Protein AF-A0A7R9N8I0-F1 (afdb_monomer)

pLDDT: mean 84.17, std 15.85, range [22.8, 95.88]

Sequence (275 aa):
MGEVISQREQCVACGRPGARVDGERVLCKECLQHEELGKALAKAEYLVRSKKPVRHLLGVKILHAYYYLCSEGELGTAALEDASLLRLNRPDNRLYTKYPDLSHGFCFLAKTVPLIAGDVLSFSELAQLSRGAHRLGVLKMDVDNLGAVFSGKLQNESLSKYHTLSRMLETFFTGYLNELCEEFYVYPGEGLCRECIDNAKERRIETRVESEEGDLVREYFRLTRDEVCENCAPNRLTLPYVVYAGGDDTLIAAPLGCSGQACPSHTGRLQKVLP

Mean predicted aligned error: 8.5 Å

Radius of gyration: 22.15 Å; Cα contacts (8 Å, |Δi|>4): 443; chains: 1; bounding box: 51×56×57 Å

Secondary structure (DSSP, 8-state):
------GGGB-TTTSSB-EEETTTEEE-HHHHHHHHHHHHHHH-SEEEEESS--TT--EEEETTEEEEEE-HHHHTT---SSEEEEEES----TTTTTSTTSEEEEE-------EETTEEPPHHHHHHTSSSS--EEEEEE--TTHHHIIIIISSS--HHHHHHHHHHHHHIIIIIHHHHHTTSEEEEGGGS-HHHHHTTGGGEEEEEE--TTS-EEEEEE---GGGS-TTTTT--EE--EEEEEETTEEEEEEETT-SSTT----TTTGGGS--

Structure (mmCIF, N/CA/C/O backbone):
data_AF-A0A7R9N8I0-F1
#
_entry.id   AF-A0A7R9N8I0-F1
#
loop_
_atom_site.group_PDB
_atom_site.id
_atom_site.type_symbol
_atom_site.label_atom_id
_atom_site.label_alt_id
_atom_site.label_comp_id
_atom_site.label_asym_id
_atom_site.label_entity_id
_atom_site.label_seq_id
_atom_site.pdbx_PDB_ins_code
_atom_site.Cartn_x
_atom_site.Cartn_y
_atom_site.Cartn_z
_atom_site.occupancy
_atom_site.B_iso_or_equiv
_atom_site.auth_seq_id
_atom_site.auth_comp_id
_atom_site.auth_asym_id
_atom_site.auth_atom_id
_atom_site.pdbx_PDB_model_num
ATOM 1 N N . MET A 1 1 ? -21.117 -27.881 -27.653 1.00 37.16 1 MET A N 1
ATOM 2 C CA . MET A 1 1 ? -21.920 -27.954 -26.415 1.00 37.16 1 MET A CA 1
ATOM 3 C C . MET A 1 1 ? -21.247 -27.045 -25.407 1.00 37.16 1 MET A C 1
ATOM 5 O O . MET A 1 1 ? -20.093 -27.297 -25.101 1.00 37.16 1 MET A O 1
ATOM 9 N N . GLY A 1 2 ? -21.886 -25.941 -25.015 1.00 46.66 2 GLY A N 1
ATOM 10 C CA . GLY A 1 2 ? -21.351 -25.079 -23.959 1.00 46.66 2 GLY A CA 1
ATOM 11 C C . GLY A 1 2 ? -21.604 -25.736 -22.608 1.00 46.66 2 GLY A C 1
ATOM 12 O O . GLY A 1 2 ? -22.742 -26.113 -22.335 1.00 46.66 2 GLY A O 1
ATOM 13 N N . GLU A 1 3 ? -20.558 -25.923 -21.806 1.00 58.19 3 GLU A N 1
ATOM 14 C CA . GLU A 1 3 ? -20.705 -26.356 -20.418 1.00 58.19 3 GLU A CA 1
ATOM 15 C C . GLU A 1 3 ? -21.521 -25.310 -19.656 1.00 58.19 3 GLU A C 1
ATOM 17 O O . GLU A 1 3 ? -21.170 -24.130 -19.607 1.00 58.19 3 GLU A O 1
ATOM 22 N N . VAL A 1 4 ? -22.645 -25.742 -19.086 1.00 59.78 4 VAL A N 1
ATOM 23 C CA . VAL A 1 4 ? -23.444 -24.922 -18.177 1.00 59.78 4 VAL A CA 1
ATOM 24 C C . VAL A 1 4 ? -22.725 -24.930 -16.832 1.00 59.78 4 VAL A C 1
ATOM 26 O O . VAL A 1 4 ? -22.940 -25.814 -16.009 1.00 59.78 4 VAL A O 1
ATOM 29 N N . ILE A 1 5 ? -21.826 -23.969 -16.635 1.00 58.22 5 ILE A N 1
ATOM 30 C CA . ILE A 1 5 ? -21.122 -23.780 -15.364 1.00 58.22 5 ILE A CA 1
ATOM 31 C C . ILE A 1 5 ? -22.119 -23.186 -14.367 1.00 58.22 5 ILE A C 1
ATOM 33 O O . ILE A 1 5 ? -22.693 -22.122 -14.616 1.00 58.22 5 ILE A O 1
ATOM 37 N N . SER A 1 6 ? -22.356 -23.868 -13.245 1.00 61.41 6 SER A N 1
ATOM 38 C CA . SER A 1 6 ? -23.240 -23.335 -12.205 1.00 61.41 6 SER A CA 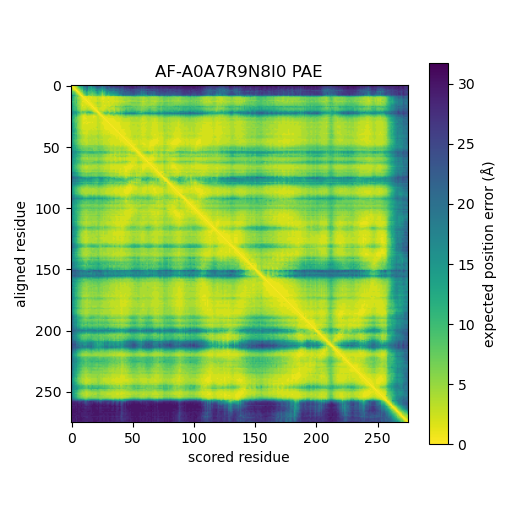1
ATOM 39 C C . SER A 1 6 ? -22.592 -22.108 -11.548 1.00 61.41 6 SER A C 1
ATOM 41 O O . SER A 1 6 ? -21.377 -22.074 -11.353 1.00 61.41 6 SER A O 1
ATOM 43 N N . GLN A 1 7 ? -23.383 -21.107 -11.139 1.00 59.66 7 GLN A N 1
ATOM 44 C CA . GLN A 1 7 ? -22.866 -19.921 -10.426 1.00 59.66 7 GLN A CA 1
ATOM 45 C C . GLN A 1 7 ? -22.031 -20.268 -9.175 1.00 59.66 7 GLN A C 1
ATOM 47 O O . GLN A 1 7 ? -21.237 -19.449 -8.726 1.00 59.66 7 GLN A O 1
ATOM 52 N N . ARG A 1 8 ? -22.170 -21.483 -8.622 1.00 62.00 8 ARG A N 1
ATOM 53 C CA . ARG A 1 8 ? -21.424 -21.957 -7.444 1.00 62.00 8 ARG A CA 1
ATOM 54 C C . ARG A 1 8 ? -19.971 -22.355 -7.733 1.00 62.00 8 ARG A C 1
ATOM 56 O O . ARG A 1 8 ? -19.253 -22.673 -6.793 1.00 62.00 8 ARG A O 1
ATOM 63 N N . GLU A 1 9 ? -19.545 -22.343 -8.994 1.00 75.81 9 GLU A N 1
ATOM 64 C CA . GLU A 1 9 ? -18.183 -22.707 -9.426 1.00 75.81 9 GLU A CA 1
ATOM 65 C C . GLU A 1 9 ? -17.437 -21.527 -10.073 1.00 75.81 9 GLU A C 1
ATOM 67 O O . GLU A 1 9 ? -16.348 -21.682 -10.630 1.00 75.81 9 GLU A O 1
ATOM 72 N N . GLN A 1 10 ? -18.015 -20.326 -9.998 1.00 89.94 10 GLN A N 1
ATOM 73 C CA . GLN A 1 10 ? -17.423 -19.111 -10.545 1.00 89.94 10 GLN A CA 1
ATOM 74 C C . GLN A 1 10 ? -16.648 -18.347 -9.473 1.00 89.94 10 GLN A C 1
ATOM 76 O O . GLN A 1 10 ? -17.102 -18.164 -8.347 1.00 89.94 10 GLN A O 1
ATOM 81 N N . CYS A 1 11 ? -15.468 -17.870 -9.856 1.00 91.75 11 CYS A N 1
ATOM 82 C CA . CYS A 1 11 ? -14.645 -16.966 -9.077 1.00 91.75 11 CYS A CA 1
ATOM 83 C C . CYS A 1 11 ? -15.430 -15.690 -8.768 1.00 91.75 11 CYS A C 1
ATOM 85 O O . CYS A 1 11 ? -15.804 -14.961 -9.689 1.00 91.75 11 CYS A O 1
ATOM 87 N N . VAL A 1 12 ? -15.607 -15.378 -7.485 1.00 91.31 12 VAL A N 1
ATOM 88 C CA . VAL A 1 12 ? -16.375 -14.203 -7.040 1.00 91.31 12 VAL A CA 1
ATOM 89 C C . VAL A 1 12 ? -15.731 -12.875 -7.454 1.00 91.31 12 VAL A C 1
ATOM 91 O O . VAL A 1 12 ? -16.415 -11.862 -7.532 1.00 91.31 12 VAL A O 1
ATOM 94 N N . ALA A 1 13 ? -14.426 -12.875 -7.750 1.00 92.00 13 ALA A N 1
ATOM 95 C CA . ALA A 1 13 ? -13.679 -11.673 -8.115 1.00 92.00 13 ALA A CA 1
ATOM 96 C C . ALA A 1 13 ? -13.685 -11.372 -9.626 1.00 92.00 13 ALA A C 1
ATOM 98 O O . ALA A 1 13 ? -13.756 -10.210 -10.015 1.00 92.00 13 ALA A O 1
ATOM 99 N N . CYS A 1 14 ? -13.581 -12.390 -10.490 1.00 93.75 14 CYS A N 1
ATOM 100 C CA . CYS A 1 14 ? -13.413 -12.188 -11.940 1.00 93.75 14 CYS A CA 1
ATOM 101 C C . CYS A 1 14 ? -14.398 -12.967 -12.823 1.00 93.75 14 CYS A C 1
ATOM 103 O O . CYS A 1 14 ? -14.326 -12.866 -14.046 1.00 93.75 14 CYS A O 1
ATOM 105 N N . GLY A 1 15 ? -15.275 -13.785 -12.235 1.00 91.06 15 GLY A N 1
ATOM 106 C CA . GLY A 1 15 ? -16.282 -14.578 -12.947 1.00 91.06 15 GLY A CA 1
ATOM 107 C C . GLY A 1 15 ? -15.755 -15.803 -13.707 1.00 91.06 15 GLY A C 1
ATOM 108 O O . GLY A 1 15 ? -16.550 -16.571 -14.244 1.00 91.06 15 GLY A O 1
ATOM 109 N N . ARG A 1 16 ? -14.434 -16.031 -13.760 1.00 91.19 16 ARG A N 1
ATOM 110 C CA . ARG A 1 16 ? -13.844 -17.248 -14.356 1.00 91.19 16 ARG A CA 1
ATOM 111 C C . ARG A 1 16 ? -14.088 -18.478 -13.476 1.00 91.19 16 ARG A C 1
ATOM 113 O O . ARG A 1 16 ? -14.296 -18.305 -12.281 1.00 91.19 16 ARG A O 1
ATOM 120 N N . PRO A 1 17 ? -13.983 -19.709 -14.001 1.00 91.12 17 PRO A N 1
ATOM 121 C CA . PRO A 1 17 ? -14.032 -20.910 -13.169 1.00 91.12 17 PRO A CA 1
ATOM 122 C C . PRO A 1 17 ? -12.999 -20.853 -12.037 1.00 91.12 17 PRO A C 1
ATOM 124 O O . PRO A 1 17 ? -11.853 -20.441 -12.249 1.00 91.12 17 PRO A O 1
ATOM 127 N N . GLY A 1 18 ? -13.413 -21.231 -10.832 1.00 89.88 18 GLY A N 1
ATOM 128 C CA . GLY A 1 18 ? -12.579 -21.192 -9.635 1.00 89.88 18 GLY A CA 1
ATOM 129 C C . GLY A 1 18 ? -12.724 -22.443 -8.779 1.00 89.88 18 GLY A C 1
ATOM 130 O O . GLY A 1 18 ? -13.503 -23.342 -9.083 1.00 89.88 18 GLY A O 1
ATOM 131 N N . ALA A 1 19 ? -11.960 -22.488 -7.694 1.00 88.56 19 ALA A N 1
ATOM 132 C CA . ALA A 1 19 ? -12.066 -23.513 -6.664 1.00 88.56 19 ALA A CA 1
ATOM 133 C C . ALA A 1 19 ? -12.485 -22.866 -5.341 1.00 88.56 19 ALA A C 1
ATOM 135 O O . ALA A 1 19 ? -12.257 -21.672 -5.130 1.00 88.56 19 ALA A O 1
ATOM 136 N N . ARG A 1 20 ? -13.106 -23.648 -4.452 1.00 88.12 20 ARG A N 1
ATOM 137 C CA . ARG A 1 20 ? -13.399 -23.183 -3.094 1.00 88.12 20 ARG A CA 1
ATOM 138 C C . ARG A 1 20 ? -12.103 -22.930 -2.329 1.00 88.12 20 ARG A C 1
ATOM 140 O O . ARG A 1 20 ? -11.200 -23.764 -2.350 1.00 88.12 20 ARG A O 1
ATOM 147 N N . VAL A 1 21 ? -12.062 -21.799 -1.644 1.00 84.50 21 VAL A N 1
ATOM 148 C CA . VAL A 1 21 ? -10.985 -21.325 -0.777 1.00 84.50 21 VAL A CA 1
ATOM 149 C C . VAL A 1 21 ? -11.633 -20.878 0.532 1.00 84.50 21 VAL A C 1
ATOM 151 O O . VAL A 1 21 ? -12.725 -20.310 0.509 1.00 84.50 21 VAL A O 1
ATOM 154 N N . ASP A 1 22 ? -10.996 -21.174 1.663 1.00 76.69 22 ASP A N 1
ATOM 155 C CA . ASP A 1 22 ? -11.464 -20.780 3.003 1.00 76.69 22 ASP A CA 1
ATOM 156 C C . ASP A 1 22 ? -12.916 -21.203 3.314 1.00 76.69 22 ASP A C 1
ATOM 158 O O . ASP A 1 22 ? -13.684 -20.465 3.916 1.00 76.69 22 ASP A O 1
ATOM 162 N N . GLY A 1 23 ? -13.344 -22.376 2.830 1.00 73.75 23 GLY A N 1
ATOM 163 C CA . GLY A 1 23 ? -14.656 -22.969 3.139 1.00 73.75 23 GLY A CA 1
ATOM 164 C C . GLY A 1 23 ? -15.875 -22.332 2.452 1.00 73.75 23 GLY A C 1
ATOM 165 O O . GLY A 1 23 ? -16.817 -23.058 2.127 1.00 73.75 23 GLY A O 1
ATOM 166 N N . GLU A 1 24 ? -15.843 -21.032 2.147 1.00 79.62 24 GLU A N 1
ATOM 167 C CA . GLU A 1 24 ? -16.994 -20.278 1.619 1.00 79.62 24 GLU A CA 1
ATOM 168 C C . GLU A 1 24 ? -16.767 -19.639 0.243 1.00 79.62 24 GLU A C 1
ATOM 170 O O . GLU A 1 24 ? -17.648 -19.693 -0.621 1.00 79.62 24 GLU A O 1
ATOM 175 N N . ARG A 1 25 ? -15.600 -19.026 0.009 1.00 87.31 25 ARG A N 1
ATOM 176 C CA . ARG A 1 25 ? -15.345 -18.217 -1.195 1.00 87.31 25 ARG A CA 1
ATOM 177 C C . ARG A 1 25 ? -14.880 -19.099 -2.349 1.00 87.31 25 ARG A C 1
ATOM 179 O O . ARG A 1 25 ? -14.155 -20.066 -2.156 1.00 87.31 25 ARG A O 1
ATOM 186 N N . VAL 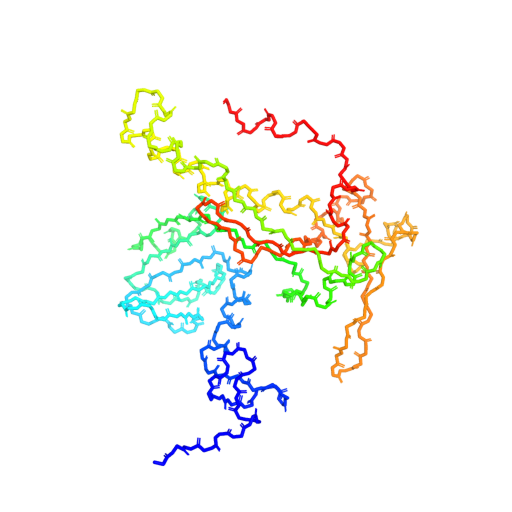A 1 26 ? -15.247 -18.756 -3.581 1.00 90.75 26 VAL A N 1
ATOM 187 C CA . VAL A 1 26 ? -14.702 -19.406 -4.785 1.00 90.75 26 VAL A CA 1
ATOM 188 C C . VAL A 1 26 ? -13.774 -18.421 -5.479 1.00 90.75 26 VAL A C 1
ATOM 190 O O . VAL A 1 26 ? -14.213 -17.337 -5.861 1.00 90.75 26 VAL A O 1
ATOM 193 N N . LEU A 1 27 ? -12.502 -18.781 -5.658 1.00 93.00 27 LEU A N 1
ATOM 194 C CA . LEU A 1 27 ? -11.514 -17.964 -6.369 1.00 93.00 27 LEU A CA 1
ATOM 195 C C . LEU A 1 27 ? -10.779 -18.795 -7.420 1.00 93.00 27 LEU A C 1
ATOM 197 O O . LEU A 1 27 ? -10.515 -19.985 -7.246 1.00 93.00 27 LEU A O 1
ATOM 201 N N . CYS A 1 28 ? -10.434 -18.163 -8.541 1.00 93.12 28 CYS A N 1
ATOM 202 C CA . CYS A 1 28 ? -9.509 -18.755 -9.501 1.00 93.12 28 CYS A CA 1
ATOM 203 C C . CYS A 1 28 ? -8.058 -18.552 -9.036 1.00 93.12 28 CYS A C 1
ATOM 205 O O . CYS A 1 28 ? -7.763 -17.659 -8.240 1.00 93.12 28 CYS A O 1
ATOM 207 N N . LYS A 1 29 ? -7.138 -19.354 -9.581 1.00 91.62 29 LYS A N 1
ATOM 208 C CA . LYS A 1 29 ? -5.712 -19.324 -9.219 1.00 91.62 29 LYS A CA 1
ATOM 209 C C . LYS A 1 29 ? -5.078 -17.932 -9.352 1.00 91.62 29 LYS A C 1
ATOM 211 O O . LYS A 1 29 ? -4.276 -17.553 -8.509 1.00 91.62 29 LYS A O 1
ATOM 216 N N . GLU A 1 30 ? -5.438 -17.179 -10.390 1.00 91.88 30 GLU A N 1
ATOM 217 C CA . GLU A 1 30 ? -4.910 -15.826 -10.623 1.00 91.88 30 GLU A CA 1
ATOM 218 C C . GLU A 1 30 ? -5.414 -14.826 -9.576 1.00 91.88 30 GLU A C 1
ATOM 220 O O . GLU A 1 30 ? -4.623 -14.071 -9.024 1.00 91.88 30 GLU A O 1
ATOM 225 N N . CYS A 1 31 ? -6.713 -14.838 -9.253 1.00 93.69 31 CYS A N 1
ATOM 226 C CA . CYS A 1 31 ? -7.270 -13.951 -8.229 1.00 93.69 31 CYS A CA 1
ATOM 227 C C . CYS A 1 31 ? -6.716 -14.266 -6.838 1.00 93.69 31 CYS A C 1
ATOM 229 O O . CYS A 1 31 ? -6.413 -13.337 -6.097 1.00 93.69 31 CYS A O 1
ATOM 231 N N . LEU A 1 32 ? -6.535 -15.551 -6.514 1.00 92.44 32 LEU A N 1
ATOM 232 C CA . LEU A 1 32 ? -5.890 -15.958 -5.267 1.00 92.44 32 LEU A CA 1
ATOM 233 C C . LEU A 1 32 ? -4.438 -15.459 -5.211 1.00 92.44 32 LEU A C 1
ATOM 235 O O . LEU A 1 32 ? -4.046 -14.827 -4.236 1.00 92.44 32 LEU A O 1
ATOM 239 N N . GLN A 1 33 ? -3.672 -15.639 -6.293 1.00 91.56 33 GLN A N 1
ATOM 240 C CA . GLN A 1 33 ? -2.308 -15.113 -6.387 1.00 91.56 33 GLN A CA 1
ATOM 241 C C . GLN A 1 33 ? -2.270 -13.582 -6.247 1.00 91.56 33 GLN A C 1
ATOM 243 O O . GLN A 1 33 ? -1.373 -13.046 -5.604 1.00 91.56 33 GLN A O 1
ATOM 248 N N . HIS A 1 34 ? -3.228 -12.855 -6.830 1.00 92.25 34 HIS A N 1
ATOM 249 C CA . HIS A 1 34 ? -3.311 -11.398 -6.690 1.00 92.25 34 HIS A CA 1
ATOM 250 C C . HIS A 1 34 ? -3.659 -10.962 -5.259 1.00 92.25 34 HIS A C 1
ATOM 252 O O . HIS A 1 34 ? -3.119 -9.958 -4.797 1.00 92.25 34 HIS A O 1
ATOM 258 N N . GLU A 1 35 ? -4.510 -11.708 -4.547 1.00 91.88 35 GLU A N 1
ATOM 259 C CA . GLU A 1 35 ? -4.796 -11.459 -3.128 1.00 91.88 35 GLU A CA 1
ATOM 260 C C . GLU A 1 35 ? -3.522 -11.615 -2.280 1.00 91.88 35 GLU A C 1
ATOM 262 O O . GLU A 1 35 ? -3.186 -10.730 -1.490 1.00 91.88 35 GLU A O 1
ATOM 267 N N . GLU A 1 36 ? -2.763 -12.695 -2.491 1.00 91.44 36 GLU A N 1
ATOM 268 C CA . GLU A 1 36 ? -1.484 -12.932 -1.809 1.00 91.44 36 GLU A CA 1
ATOM 269 C C . GLU A 1 36 ? -0.445 -11.849 -2.139 1.00 91.44 36 GLU A C 1
ATOM 271 O O . GLU A 1 36 ? 0.216 -11.321 -1.241 1.00 91.44 36 GLU A O 1
ATOM 276 N N . LEU A 1 37 ? -0.329 -11.463 -3.415 1.00 92.56 37 LEU A N 1
ATOM 277 C CA . LEU A 1 37 ? 0.566 -10.388 -3.850 1.00 92.56 37 LEU A CA 1
ATOM 278 C C . LEU A 1 37 ? 0.190 -9.043 -3.222 1.00 92.56 37 LEU A C 1
ATOM 280 O O . LEU A 1 37 ? 1.086 -8.300 -2.828 1.00 92.56 37 LEU A O 1
ATOM 284 N N . GLY A 1 38 ? -1.102 -8.734 -3.090 1.00 92.06 38 GLY A N 1
ATOM 285 C CA . GLY A 1 38 ? -1.574 -7.520 -2.420 1.00 92.06 38 GLY A CA 1
ATOM 286 C C . GLY A 1 38 ? -1.164 -7.475 -0.946 1.00 92.06 38 GLY A C 1
ATOM 287 O O . GLY A 1 38 ? -0.613 -6.471 -0.488 1.00 92.06 38 GLY A O 1
ATOM 288 N N . LYS A 1 39 ? -1.343 -8.590 -0.221 1.00 91.38 39 LYS A N 1
ATOM 289 C CA . LYS A 1 39 ? -0.905 -8.729 1.181 1.00 91.38 39 LYS A CA 1
ATOM 290 C C . LYS A 1 39 ? 0.615 -8.577 1.318 1.00 91.38 39 LYS A C 1
ATOM 292 O O . LYS A 1 39 ? 1.086 -7.885 2.222 1.00 91.38 39 LYS A O 1
ATOM 297 N N . ALA A 1 40 ? 1.385 -9.179 0.411 1.00 91.88 40 ALA A N 1
ATOM 298 C CA . ALA A 1 40 ? 2.841 -9.052 0.399 1.00 91.88 40 ALA A CA 1
ATOM 299 C C . ALA A 1 40 ? 3.305 -7.629 0.056 1.00 91.88 40 ALA A C 1
ATOM 301 O O . ALA A 1 40 ? 4.221 -7.115 0.696 1.00 91.88 40 ALA A O 1
ATOM 302 N N . LEU A 1 41 ? 2.655 -6.955 -0.899 1.00 93.25 41 LEU A N 1
ATOM 303 C CA . LEU A 1 41 ? 3.014 -5.603 -1.331 1.00 93.25 41 LEU A CA 1
ATOM 304 C C . LEU A 1 41 ? 2.986 -4.603 -0.173 1.00 93.25 41 LEU A C 1
ATOM 306 O O . LEU A 1 41 ? 3.926 -3.817 -0.011 1.00 93.25 41 LEU A O 1
ATOM 310 N N . ALA A 1 42 ? 1.951 -4.678 0.666 1.00 92.31 42 ALA A N 1
ATOM 311 C CA . ALA A 1 42 ? 1.799 -3.817 1.835 1.00 92.31 42 ALA A CA 1
ATOM 312 C C . ALA A 1 42 ? 3.035 -3.865 2.756 1.00 92.31 42 ALA A C 1
ATOM 314 O O . ALA A 1 42 ? 3.508 -2.827 3.223 1.00 92.31 42 ALA A O 1
ATOM 315 N N . LYS A 1 43 ? 3.636 -5.051 2.922 1.00 91.75 43 LYS A N 1
ATOM 316 C CA . LYS A 1 43 ? 4.788 -5.306 3.808 1.00 91.75 43 LYS A CA 1
ATOM 317 C C . LYS A 1 43 ? 6.145 -5.236 3.110 1.00 91.75 43 LYS A C 1
ATOM 319 O O . LYS A 1 43 ? 7.160 -5.091 3.777 1.00 91.75 43 LYS A O 1
ATOM 324 N N . ALA A 1 44 ? 6.175 -5.338 1.783 1.00 93.62 44 ALA A N 1
ATOM 325 C CA . ALA A 1 44 ? 7.413 -5.467 1.025 1.00 93.62 44 ALA A CA 1
ATOM 326 C C . ALA A 1 44 ? 8.357 -4.270 1.218 1.00 93.62 44 ALA A C 1
ATOM 328 O O . ALA A 1 44 ? 7.939 -3.111 1.164 1.00 93.62 44 ALA A O 1
ATOM 329 N N . GLU A 1 45 ? 9.642 -4.562 1.377 1.00 94.19 45 GLU A N 1
ATOM 330 C CA . GLU A 1 45 ? 10.725 -3.572 1.408 1.00 94.19 45 GLU A CA 1
ATOM 331 C C . GLU A 1 45 ? 11.516 -3.562 0.097 1.00 94.19 45 GLU A C 1
ATOM 333 O O . GLU A 1 45 ? 12.149 -2.563 -0.247 1.00 94.19 45 GLU A O 1
ATOM 338 N N . TYR A 1 46 ? 11.452 -4.664 -0.649 1.00 94.25 46 TYR A N 1
ATOM 339 C CA . TYR A 1 46 ? 12.146 -4.851 -1.908 1.00 94.25 46 TYR A CA 1
ATOM 340 C C . TYR A 1 46 ? 11.236 -5.448 -2.977 1.00 94.25 46 TYR A C 1
ATOM 342 O O . TYR A 1 46 ? 10.414 -6.330 -2.716 1.00 94.25 46 TYR A O 1
ATOM 350 N N . LEU A 1 47 ? 11.471 -5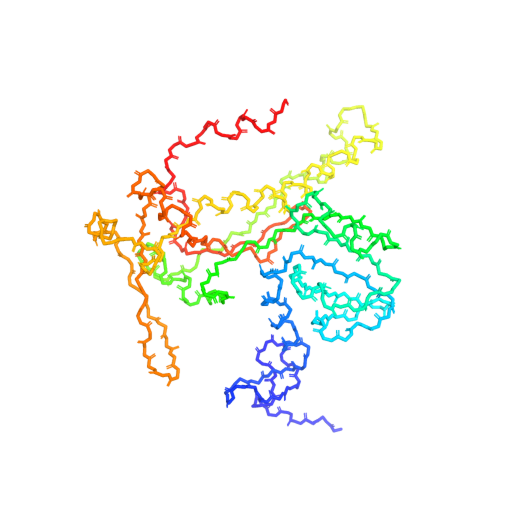.003 -4.209 1.00 94.94 47 LEU A N 1
ATOM 351 C CA . LEU A 1 47 ? 11.049 -5.663 -5.432 1.00 94.94 47 LEU A CA 1
ATOM 352 C C . LEU A 1 47 ? 12.276 -6.319 -6.071 1.00 94.94 47 LEU A C 1
ATOM 354 O O . LEU A 1 47 ? 13.207 -5.641 -6.507 1.00 94.94 47 LEU A O 1
ATOM 358 N N . VAL A 1 48 ? 12.278 -7.647 -6.142 1.00 94.56 48 VAL A N 1
ATOM 359 C CA . VAL A 1 48 ? 13.369 -8.412 -6.753 1.00 94.56 48 VAL A CA 1
ATOM 360 C C . VAL A 1 48 ? 12.939 -8.873 -8.132 1.00 94.56 48 VAL A C 1
ATOM 362 O O . VAL A 1 48 ? 11.942 -9.577 -8.275 1.00 94.56 48 VAL A O 1
ATOM 365 N N . ARG A 1 49 ? 13.715 -8.518 -9.153 1.00 95.00 49 ARG A N 1
ATOM 366 C CA . ARG A 1 49 ? 13.557 -9.035 -10.514 1.00 95.00 49 ARG A CA 1
ATOM 367 C C . ARG A 1 49 ? 14.650 -10.059 -10.783 1.00 95.00 49 ARG A C 1
ATOM 369 O O . ARG A 1 49 ? 15.821 -9.715 -10.713 1.00 95.00 49 ARG A O 1
ATOM 376 N N . SER A 1 50 ? 14.299 -11.282 -11.166 1.00 93.94 50 SER A N 1
ATOM 377 C CA . SER A 1 50 ? 15.274 -12.306 -11.570 1.00 93.94 50 SER A CA 1
ATOM 378 C C . SER A 1 50 ? 14.893 -12.959 -12.896 1.00 93.94 50 SER A C 1
ATOM 380 O O . SER A 1 50 ? 13.717 -13.061 -13.250 1.00 93.94 50 SER A O 1
ATOM 382 N N . LYS A 1 51 ? 15.895 -13.420 -13.650 1.00 91.44 51 LYS A N 1
ATOM 383 C CA . LYS A 1 51 ? 15.684 -14.268 -14.836 1.00 91.44 51 LYS A CA 1
ATOM 384 C C . LYS A 1 51 ? 15.365 -15.717 -14.463 1.00 91.44 51 LYS A C 1
ATOM 386 O O . LYS A 1 51 ? 14.719 -16.420 -15.241 1.00 91.44 51 LYS A O 1
ATOM 391 N N . LYS A 1 52 ? 15.814 -16.168 -13.290 1.00 89.88 52 LYS A N 1
ATOM 392 C CA . LYS A 1 52 ? 15.624 -17.532 -12.789 1.00 89.88 52 LYS A CA 1
ATOM 393 C C . LYS A 1 52 ? 14.558 -17.545 -11.683 1.00 89.88 52 LYS A C 1
ATOM 395 O O . LYS A 1 52 ? 14.364 -16.540 -10.997 1.00 89.88 52 LYS A O 1
ATOM 400 N N . PRO A 1 53 ? 13.832 -18.660 -11.506 1.00 89.62 53 PRO A N 1
ATOM 401 C CA . PRO A 1 53 ? 12.922 -18.795 -10.381 1.00 89.62 53 PRO A CA 1
ATOM 402 C C . PRO A 1 53 ? 13.716 -18.840 -9.067 1.00 89.62 53 PRO A C 1
ATOM 404 O O . PRO A 1 53 ? 14.684 -19.591 -8.953 1.00 89.62 53 PRO A O 1
ATOM 407 N N . VAL A 1 54 ? 13.286 -18.067 -8.074 1.00 87.25 54 VAL A N 1
ATOM 408 C CA . VAL A 1 54 ? 13.857 -18.027 -6.726 1.00 87.25 54 VAL A CA 1
ATOM 409 C C . VAL A 1 54 ? 12.884 -18.760 -5.814 1.00 87.25 54 VAL A C 1
ATOM 411 O O . VAL A 1 54 ? 11.707 -18.413 -5.740 1.00 87.25 54 VAL A O 1
ATOM 414 N N . ARG A 1 55 ? 13.351 -19.829 -5.163 1.00 81.69 55 ARG A N 1
ATOM 415 C CA . ARG A 1 55 ? 12.506 -20.621 -4.258 1.00 81.69 55 ARG A CA 1
ATOM 416 C C . ARG A 1 55 ? 12.172 -19.807 -3.006 1.00 81.69 55 ARG A C 1
ATOM 418 O O . ARG A 1 55 ? 12.971 -18.978 -2.589 1.00 81.69 55 ARG A O 1
ATOM 425 N N . HIS A 1 56 ? 11.024 -20.097 -2.396 1.00 81.06 56 HIS A N 1
ATOM 426 C CA . HIS A 1 56 ? 10.551 -19.510 -1.130 1.00 81.06 56 HIS A CA 1
ATOM 427 C C . HIS A 1 56 ? 10.130 -18.036 -1.168 1.00 81.06 56 HIS A C 1
ATOM 429 O O . HIS A 1 56 ? 9.611 -17.552 -0.170 1.00 81.06 56 HIS A O 1
ATOM 435 N N . LEU A 1 57 ? 10.278 -17.343 -2.299 1.00 84.94 57 LEU A N 1
ATOM 436 C CA . LEU A 1 57 ? 9.746 -15.994 -2.459 1.00 84.94 57 LEU A CA 1
ATOM 437 C C . LEU A 1 57 ? 8.403 -16.027 -3.187 1.00 84.94 57 LEU A C 1
ATOM 439 O O . LEU A 1 57 ? 8.268 -16.650 -4.245 1.00 84.94 57 LEU A O 1
ATOM 443 N N . LEU A 1 58 ? 7.419 -15.318 -2.635 1.00 84.00 58 LEU A N 1
ATOM 444 C CA . LEU A 1 58 ? 6.152 -15.084 -3.311 1.00 84.00 58 LEU A CA 1
ATOM 445 C C . LEU A 1 58 ? 6.372 -14.100 -4.460 1.00 84.00 58 LEU A C 1
ATOM 447 O O . LEU A 1 58 ? 6.953 -13.024 -4.296 1.00 84.00 58 LEU A O 1
ATOM 451 N N . GLY A 1 59 ? 5.905 -14.475 -5.643 1.00 89.75 59 GLY A N 1
ATOM 452 C CA . GLY A 1 59 ? 6.122 -13.672 -6.826 1.00 89.75 59 GLY A CA 1
ATOM 453 C C . GLY A 1 59 ? 5.260 -14.074 -8.002 1.00 89.75 59 GLY A C 1
ATOM 454 O O . GLY A 1 59 ? 4.457 -15.010 -7.955 1.00 89.75 59 GLY A O 1
ATOM 455 N N . VAL A 1 60 ? 5.458 -13.343 -9.087 1.00 92.81 60 VAL A N 1
ATOM 456 C CA . VAL A 1 60 ? 4.769 -13.541 -10.354 1.00 92.81 60 VAL A CA 1
ATOM 457 C C . VAL A 1 60 ? 5.781 -13.571 -11.487 1.00 92.81 60 VAL A C 1
ATOM 459 O O . VAL A 1 60 ? 6.791 -12.865 -11.479 1.00 92.81 60 VAL A O 1
ATOM 462 N N . LYS A 1 61 ? 5.514 -14.411 -12.484 1.00 92.50 61 LYS A N 1
ATOM 463 C CA . LYS A 1 61 ? 6.272 -14.413 -13.729 1.00 92.50 61 LYS A CA 1
ATOM 464 C C . LYS A 1 61 ? 5.566 -13.510 -14.729 1.00 92.50 61 LYS A C 1
ATOM 466 O O . LYS A 1 61 ? 4.431 -13.785 -15.105 1.00 92.50 61 LYS A O 1
ATOM 471 N N . ILE A 1 62 ? 6.260 -12.478 -15.193 1.00 91.81 62 ILE A N 1
ATOM 472 C CA . ILE A 1 62 ? 5.778 -11.589 -16.250 1.00 91.81 62 ILE A CA 1
ATOM 473 C C . ILE A 1 62 ? 6.749 -11.718 -17.421 1.00 91.81 62 ILE A C 1
ATOM 475 O O . ILE A 1 62 ? 7.937 -11.405 -17.306 1.00 91.81 62 ILE A O 1
ATOM 479 N N . LEU A 1 63 ? 6.243 -12.212 -18.555 1.00 91.25 63 LEU A N 1
ATOM 480 C CA . LEU A 1 63 ? 7.031 -12.499 -19.757 1.00 91.25 63 LEU A CA 1
ATOM 481 C C . LEU A 1 63 ? 8.237 -13.417 -19.448 1.00 91.25 63 LEU A C 1
ATOM 483 O O . LEU A 1 63 ? 8.071 -14.590 -19.102 1.00 91.25 63 LEU A O 1
ATOM 487 N N . HIS A 1 64 ? 9.456 -12.887 -19.570 1.00 90.81 64 HIS A N 1
ATOM 488 C CA . HIS A 1 64 ? 10.718 -13.615 -19.422 1.00 90.81 64 HIS A CA 1
ATOM 489 C C . HIS A 1 64 ? 11.412 -13.377 -18.071 1.00 90.81 64 HIS A C 1
ATOM 491 O O . HIS A 1 64 ? 12.573 -13.751 -17.916 1.00 90.81 64 HIS A O 1
ATOM 497 N N . ALA A 1 65 ? 10.737 -12.744 -17.107 1.00 93.56 65 ALA A N 1
ATOM 498 C CA . ALA A 1 65 ? 11.300 -12.446 -15.795 1.00 93.56 65 ALA A CA 1
ATOM 499 C C . ALA A 1 65 ? 10.336 -12.813 -14.661 1.00 93.56 65 ALA A C 1
ATOM 501 O O . ALA A 1 65 ? 9.115 -12.845 -14.830 1.00 93.56 65 ALA A O 1
ATOM 502 N N . TYR A 1 66 ? 10.914 -13.084 -13.499 1.00 94.19 66 TYR A N 1
ATOM 503 C CA . TYR A 1 66 ? 10.212 -13.302 -12.246 1.00 94.19 66 TYR A CA 1
ATOM 504 C C . TYR A 1 66 ? 10.356 -12.069 -11.363 1.00 94.19 66 TYR A C 1
ATOM 506 O O . 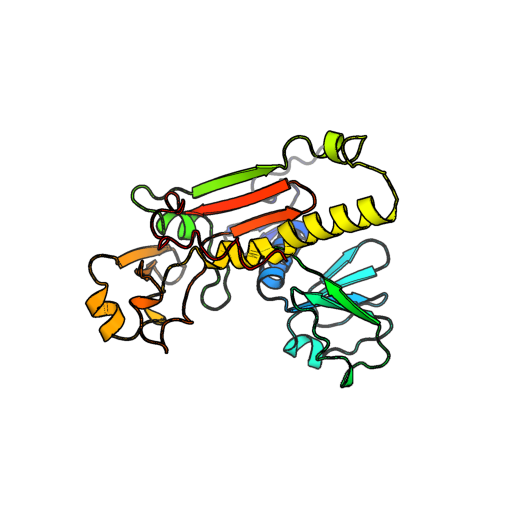TYR A 1 66 ? 11.440 -11.489 -11.283 1.00 94.19 66 TYR A O 1
ATOM 514 N N . TYR A 1 67 ? 9.265 -11.696 -10.708 1.00 95.00 67 TYR A N 1
ATOM 515 C CA . TYR A 1 67 ? 9.162 -10.537 -9.836 1.00 95.00 67 TYR A CA 1
ATOM 516 C C . TYR A 1 67 ? 8.698 -10.996 -8.463 1.00 95.00 67 TYR A C 1
ATOM 518 O O . TYR A 1 67 ? 7.679 -11.678 -8.369 1.00 95.00 67 TYR A O 1
ATOM 526 N N . TYR A 1 68 ? 9.429 -10.618 -7.421 1.00 94.69 68 TYR A N 1
ATOM 527 C CA . TYR A 1 68 ? 9.156 -11.013 -6.043 1.00 94.69 68 TYR A CA 1
ATOM 528 C C . TYR A 1 68 ? 9.026 -9.790 -5.148 1.00 94.69 68 TYR A C 1
ATOM 530 O O . TYR A 1 68 ? 9.799 -8.839 -5.276 1.00 94.69 68 TYR A O 1
ATOM 538 N N . LEU A 1 69 ? 8.069 -9.847 -4.227 1.00 93.75 69 LEU A N 1
ATOM 539 C CA . LEU A 1 69 ? 7.856 -8.855 -3.180 1.00 93.75 69 LEU A CA 1
ATOM 540 C C . LEU A 1 69 ? 8.304 -9.472 -1.862 1.00 93.75 69 LEU A C 1
ATOM 542 O O . LEU A 1 69 ? 7.835 -10.549 -1.507 1.00 93.75 69 LEU A O 1
ATOM 546 N N . CYS A 1 70 ? 9.236 -8.826 -1.168 1.00 91.75 70 CYS A N 1
ATOM 547 C CA . CYS A 1 70 ? 9.815 -9.398 0.046 1.00 91.75 70 CYS A CA 1
ATOM 548 C C . CYS A 1 70 ? 10.334 -8.332 1.012 1.00 91.75 70 CYS A C 1
ATOM 550 O O . CYS A 1 70 ? 10.634 -7.193 0.637 1.00 91.75 70 CYS A O 1
ATOM 552 N N . SER A 1 71 ? 10.412 -8.718 2.278 1.00 91.44 71 SER A N 1
ATOM 553 C CA . SER A 1 71 ? 11.114 -8.003 3.341 1.00 91.44 71 SER A CA 1
ATOM 554 C C . SER A 1 71 ? 12.628 -8.232 3.261 1.00 91.44 71 SER A C 1
ATOM 556 O O . SER A 1 71 ? 13.105 -9.169 2.613 1.00 91.44 71 SER A O 1
ATOM 558 N N . GLU A 1 72 ? 13.407 -7.399 3.956 1.00 88.56 72 GLU A N 1
ATOM 559 C CA . GLU A 1 72 ? 14.868 -7.560 4.036 1.00 88.56 72 GLU A CA 1
ATOM 560 C C . GLU A 1 72 ? 15.267 -8.912 4.669 1.00 88.56 72 GLU A C 1
ATOM 562 O O . GLU A 1 72 ? 16.241 -9.541 4.245 1.00 88.56 72 GLU A O 1
ATOM 567 N N . GLY A 1 73 ? 14.481 -9.395 5.639 1.00 86.00 73 GLY A N 1
ATOM 568 C CA . GLY A 1 73 ? 14.707 -10.673 6.321 1.00 86.00 73 GLY A CA 1
ATOM 569 C C . GLY A 1 73 ? 14.531 -11.892 5.411 1.00 86.00 73 GLY A C 1
ATOM 570 O O . GLY A 1 73 ? 15.379 -12.786 5.410 1.00 86.00 73 GLY A O 1
ATOM 571 N N . GLU A 1 74 ? 13.478 -11.907 4.589 1.00 86.44 74 GLU A N 1
ATOM 572 C CA . GLU A 1 74 ? 13.227 -12.979 3.612 1.00 86.44 74 GLU A CA 1
ATOM 573 C C . GLU A 1 74 ? 14.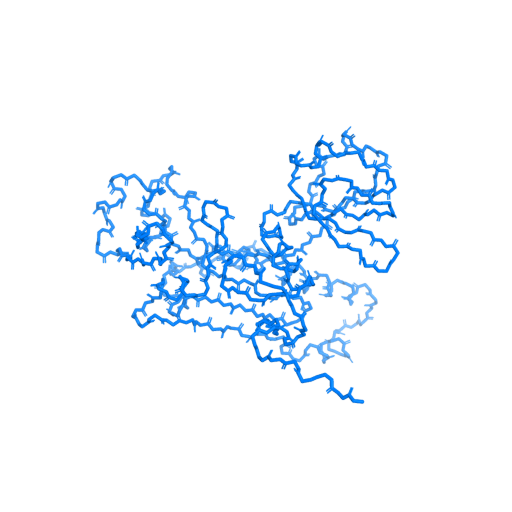320 -13.019 2.544 1.00 86.44 74 GLU A C 1
ATOM 575 O O . GLU A 1 74 ? 14.877 -14.079 2.251 1.00 86.44 74 GLU A O 1
ATOM 580 N N . LEU A 1 75 ? 14.702 -11.846 2.032 1.00 83.00 75 LEU A N 1
ATOM 581 C CA . LEU A 1 75 ? 15.823 -11.690 1.108 1.00 83.00 75 LEU A CA 1
ATOM 582 C C . LEU A 1 75 ? 17.107 -12.266 1.683 1.00 83.00 75 LEU A C 1
ATOM 584 O O . LEU A 1 75 ? 17.836 -12.958 0.983 1.00 83.00 75 LEU A O 1
ATOM 588 N N . GLY A 1 76 ? 17.358 -12.030 2.971 1.00 71.69 76 GLY A N 1
ATOM 589 C CA . GLY A 1 76 ? 18.564 -12.485 3.638 1.00 71.69 76 GLY A CA 1
ATOM 590 C C . GLY A 1 76 ? 18.783 -14.003 3.627 1.00 71.69 76 GLY A C 1
ATOM 591 O O . GLY A 1 76 ? 19.911 -14.441 3.855 1.00 71.69 76 GLY A O 1
ATOM 592 N N . THR A 1 77 ? 17.758 -14.801 3.350 1.00 70.00 77 THR A N 1
ATOM 593 C CA . THR A 1 77 ? 17.868 -16.265 3.255 1.00 70.00 77 THR A CA 1
ATOM 594 C C . THR A 1 77 ? 17.818 -16.778 1.811 1.00 70.00 77 THR A C 1
ATOM 596 O O . THR A 1 77 ? 18.049 -17.962 1.571 1.00 70.00 77 THR A O 1
ATOM 599 N N . ALA A 1 78 ? 17.572 -15.898 0.836 1.00 78.00 78 ALA A N 1
ATOM 600 C CA . ALA A 1 78 ? 17.421 -16.261 -0.565 1.00 78.00 78 ALA A CA 1
ATOM 601 C C . ALA A 1 78 ? 18.773 -16.398 -1.287 1.00 78.00 78 ALA A C 1
ATOM 603 O O . ALA A 1 78 ? 19.658 -15.540 -1.190 1.00 78.00 78 ALA A O 1
ATOM 604 N N . ALA A 1 79 ? 18.894 -17.463 -2.082 1.00 80.31 79 ALA A N 1
ATOM 605 C CA . ALA A 1 79 ? 19.953 -17.614 -3.073 1.00 80.31 79 ALA A CA 1
ATOM 606 C C . ALA A 1 79 ? 19.547 -16.869 -4.352 1.00 80.31 79 ALA A C 1
ATOM 608 O O . ALA A 1 79 ? 18.630 -17.290 -5.063 1.00 80.31 79 ALA A O 1
ATOM 609 N N . LEU A 1 80 ? 20.207 -15.741 -4.618 1.00 84.25 80 LEU A N 1
ATOM 610 C CA . LEU A 1 80 ? 19.929 -14.882 -5.764 1.00 84.25 80 LEU A CA 1
ATOM 611 C C . LEU A 1 80 ? 21.086 -14.922 -6.758 1.00 84.25 80 LEU A C 1
ATOM 613 O O . LEU A 1 80 ? 22.216 -14.584 -6.425 1.00 84.25 80 LEU A O 1
ATOM 617 N N . GLU A 1 81 ? 20.767 -15.276 -7.998 1.00 83.06 81 GLU A N 1
ATOM 618 C CA . GLU A 1 81 ? 21.664 -15.199 -9.149 1.00 83.06 81 GLU A CA 1
ATOM 619 C C . GLU A 1 81 ? 20.972 -14.403 -10.259 1.00 83.06 81 GLU A C 1
ATOM 621 O O . GLU A 1 81 ? 19.755 -14.528 -10.445 1.00 83.06 81 GLU A O 1
ATOM 626 N N . ASP A 1 82 ? 21.739 -13.607 -11.011 1.00 87.75 82 ASP A N 1
ATOM 627 C CA . ASP A 1 82 ? 21.244 -12.817 -12.149 1.00 87.75 82 ASP A CA 1
ATOM 628 C C . ASP A 1 82 ? 19.974 -12.007 -11.819 1.00 87.75 82 ASP A C 1
ATOM 630 O O . ASP A 1 82 ? 18.980 -12.020 -12.561 1.00 87.75 82 ASP A O 1
ATOM 634 N N . ALA A 1 83 ? 19.995 -11.332 -10.668 1.00 92.50 83 ALA A N 1
ATOM 635 C CA . ALA A 1 83 ? 18.870 -10.576 -10.138 1.00 92.50 83 ALA A CA 1
ATOM 636 C C . ALA A 1 83 ? 19.172 -9.074 -9.999 1.00 92.50 83 ALA A C 1
ATOM 638 O O . ALA A 1 83 ? 20.317 -8.647 -9.839 1.00 92.50 83 ALA A O 1
ATOM 639 N N . SER A 1 84 ? 18.106 -8.281 -10.048 1.00 93.62 84 SER A N 1
ATOM 640 C CA . SER A 1 84 ? 18.087 -6.856 -9.731 1.00 93.62 84 SER A CA 1
ATOM 641 C C . SER A 1 84 ? 17.245 -6.635 -8.479 1.00 93.62 84 SER A C 1
ATOM 643 O O . SER A 1 84 ? 16.095 -7.079 -8.423 1.00 93.62 84 SER A O 1
ATOM 645 N N . LEU A 1 85 ? 17.808 -5.942 -7.495 1.00 94.19 85 LEU A N 1
ATOM 646 C CA . LEU A 1 85 ? 17.166 -5.587 -6.238 1.00 94.19 85 LEU A CA 1
ATOM 647 C C . LEU A 1 85 ? 16.749 -4.120 -6.303 1.00 94.19 85 LEU A C 1
ATOM 649 O O . LEU A 1 85 ? 17.595 -3.235 -6.422 1.00 94.19 85 LEU A O 1
ATOM 653 N N . LEU A 1 86 ? 15.448 -3.861 -6.218 1.00 94.69 86 LEU A N 1
ATOM 654 C CA . LEU A 1 86 ? 14.898 -2.514 -6.131 1.00 94.69 86 LEU A CA 1
ATOM 655 C C . LEU A 1 86 ? 14.383 -2.284 -4.713 1.00 94.69 86 LEU A C 1
ATOM 657 O O . LEU A 1 86 ? 13.419 -2.926 -4.296 1.00 94.69 86 LEU A O 1
ATOM 661 N N . ARG A 1 87 ? 15.021 -1.381 -3.967 1.00 95.06 87 ARG A N 1
ATOM 662 C CA . ARG A 1 87 ? 14.524 -0.929 -2.665 1.00 95.06 87 ARG A CA 1
ATOM 663 C C . ARG A 1 87 ? 13.265 -0.088 -2.868 1.00 95.06 87 ARG A C 1
ATOM 665 O O . ARG A 1 87 ? 13.266 0.860 -3.652 1.00 95.06 87 ARG A O 1
ATOM 672 N N . LEU A 1 88 ? 12.193 -0.430 -2.165 1.00 94.75 88 LEU A N 1
ATOM 673 C CA . LEU A 1 88 ? 10.933 0.301 -2.238 1.00 94.75 88 LEU A CA 1
ATOM 674 C C . LEU A 1 88 ? 10.948 1.478 -1.258 1.00 94.75 88 LEU A C 1
ATOM 676 O O . LEU A 1 88 ? 11.250 1.313 -0.076 1.00 94.75 88 LEU A O 1
ATOM 680 N N . ASN A 1 89 ? 10.590 2.664 -1.751 1.00 94.25 89 ASN A N 1
ATOM 681 C CA . ASN A 1 89 ? 10.375 3.895 -0.979 1.00 94.25 89 ASN A CA 1
ATOM 682 C C . ASN A 1 89 ? 11.570 4.411 -0.162 1.00 94.25 89 ASN A C 1
ATOM 684 O O . ASN A 1 89 ? 11.410 5.303 0.672 1.00 94.25 89 ASN A O 1
ATOM 688 N N . ARG A 1 90 ? 12.777 3.889 -0.395 1.00 93.00 90 ARG A N 1
ATOM 689 C CA . ARG A 1 90 ? 14.007 4.346 0.257 1.00 93.00 90 ARG A CA 1
ATOM 690 C C . ARG A 1 90 ? 15.158 4.358 -0.750 1.00 93.00 90 ARG A C 1
ATOM 692 O O . ARG A 1 90 ? 15.318 3.378 -1.471 1.00 93.00 90 ARG A O 1
ATOM 699 N N . PRO A 1 91 ? 15.967 5.430 -0.801 1.00 89.94 91 PRO A N 1
ATOM 700 C CA . PRO A 1 91 ? 17.119 5.515 -1.697 1.00 89.94 91 PRO A CA 1
ATOM 701 C C . PRO A 1 91 ? 18.386 4.866 -1.111 1.00 89.94 91 PRO A C 1
ATOM 703 O O . PRO A 1 91 ? 19.486 5.117 -1.601 1.00 89.94 91 PRO A O 1
ATOM 706 N N . ASP A 1 92 ? 18.267 4.085 -0.035 1.00 89.38 92 ASP A N 1
ATOM 707 C CA . ASP A 1 92 ? 19.395 3.411 0.598 1.00 89.38 92 ASP A CA 1
ATOM 708 C C . ASP A 1 92 ? 19.681 2.047 -0.040 1.00 89.38 92 ASP A C 1
ATOM 710 O O . ASP A 1 92 ? 18.852 1.448 -0.724 1.00 89.38 92 ASP A O 1
ATOM 714 N N . ASN A 1 93 ? 20.897 1.547 0.180 1.00 82.50 93 ASN A N 1
ATOM 715 C CA . ASN A 1 93 ? 21.335 0.271 -0.371 1.00 82.50 93 ASN A CA 1
ATOM 716 C C . ASN A 1 93 ? 21.960 -0.629 0.705 1.00 82.50 93 ASN A C 1
ATOM 718 O O . ASN A 1 93 ? 23.157 -0.916 0.705 1.00 82.50 93 ASN A O 1
ATOM 722 N N . ARG A 1 94 ? 21.123 -1.061 1.653 1.00 84.94 94 ARG A N 1
ATOM 723 C CA . ARG A 1 94 ? 21.529 -1.858 2.827 1.00 84.94 94 ARG A CA 1
ATOM 724 C C . ARG A 1 94 ? 22.079 -3.240 2.478 1.00 84.94 94 ARG A C 1
ATOM 726 O O . ARG A 1 94 ? 22.894 -3.780 3.218 1.00 84.94 94 ARG A O 1
ATOM 733 N N . LEU A 1 95 ? 21.648 -3.805 1.351 1.00 84.75 95 LEU A N 1
ATOM 734 C CA . LEU A 1 95 ? 21.993 -5.165 0.933 1.00 84.75 95 LEU A CA 1
ATOM 735 C C . LEU A 1 95 ? 23.190 -5.235 -0.022 1.00 84.75 95 LEU A C 1
ATOM 737 O O . LEU A 1 95 ? 23.569 -6.334 -0.430 1.00 84.75 95 LEU A O 1
ATOM 741 N N . TYR A 1 96 ? 23.822 -4.100 -0.337 1.00 85.44 96 TYR A N 1
ATOM 742 C CA . TYR A 1 96 ? 24.983 -4.059 -1.226 1.00 85.44 96 TYR A CA 1
ATOM 743 C C . TYR A 1 96 ? 26.124 -4.966 -0.756 1.00 85.44 96 TYR A C 1
ATOM 745 O O . TYR A 1 96 ? 26.669 -5.732 -1.539 1.00 85.44 96 TYR A O 1
ATOM 753 N N . THR A 1 97 ? 26.463 -4.927 0.535 1.00 86.50 97 THR A N 1
ATOM 754 C CA . THR A 1 97 ? 27.564 -5.729 1.098 1.00 86.50 97 THR A CA 1
ATOM 755 C C . THR A 1 97 ? 27.291 -7.228 1.047 1.00 86.50 97 THR A C 1
ATOM 757 O O . THR A 1 97 ? 28.223 -8.019 0.944 1.00 86.50 97 THR A O 1
ATOM 760 N N . LYS A 1 98 ? 26.018 -7.623 1.118 1.00 86.12 98 LYS A N 1
ATOM 761 C CA . LYS A 1 98 ? 25.594 -9.022 1.092 1.00 86.12 98 LYS A CA 1
ATOM 762 C C . LYS A 1 98 ? 25.500 -9.578 -0.327 1.00 86.12 98 LYS A C 1
ATOM 764 O O . LYS A 1 98 ? 25.810 -10.745 -0.540 1.00 86.12 98 LYS A O 1
ATOM 769 N N . TYR A 1 99 ? 25.078 -8.747 -1.275 1.00 87.94 99 TYR A N 1
ATOM 770 C CA . TYR A 1 99 ? 24.903 -9.118 -2.675 1.00 87.94 99 TYR A CA 1
ATOM 771 C C . TYR A 1 99 ? 25.658 -8.154 -3.604 1.00 87.94 99 TYR A C 1
ATOM 773 O O . TYR A 1 99 ? 25.023 -7.474 -4.413 1.00 87.94 99 TYR A O 1
ATOM 781 N N . PRO A 1 100 ? 26.995 -8.055 -3.503 1.00 89.19 100 PRO A N 1
ATOM 782 C CA . PRO A 1 100 ? 27.766 -7.045 -4.234 1.00 89.19 100 PRO A CA 1
ATOM 783 C C . PRO A 1 100 ? 27.714 -7.239 -5.753 1.00 89.19 100 PRO A C 1
ATOM 785 O O . PRO A 1 100 ? 27.764 -6.266 -6.498 1.00 89.19 100 PRO A O 1
ATOM 788 N N . ASP A 1 101 ? 27.554 -8.484 -6.205 1.00 90.88 101 ASP A N 1
ATOM 789 C CA . ASP A 1 101 ? 27.547 -8.846 -7.625 1.00 90.88 101 ASP A CA 1
ATOM 790 C C . ASP A 1 101 ? 26.183 -8.636 -8.305 1.00 90.88 101 ASP A C 1
ATOM 792 O O . ASP A 1 101 ? 26.037 -8.857 -9.508 1.00 90.88 101 ASP A O 1
ATOM 796 N N . LEU A 1 102 ? 25.159 -8.230 -7.546 1.00 91.88 102 LEU A N 1
ATOM 797 C CA . LEU A 1 102 ? 23.813 -8.005 -8.067 1.00 91.88 102 LEU A CA 1
ATOM 798 C C . LEU A 1 102 ? 23.583 -6.533 -8.418 1.00 91.88 102 LEU A C 1
ATOM 800 O O . LEU A 1 102 ? 24.228 -5.624 -7.903 1.00 91.88 102 LEU A O 1
ATOM 804 N N . SER A 1 103 ? 22.628 -6.288 -9.315 1.00 92.62 103 SER A N 1
ATOM 805 C CA . SER A 1 103 ? 22.214 -4.925 -9.650 1.00 92.62 103 SER A CA 1
ATOM 806 C C . SER A 1 103 ? 21.332 -4.373 -8.534 1.00 92.62 103 SER A C 1
ATOM 808 O O . SER A 1 103 ? 20.359 -5.016 -8.147 1.00 92.62 103 SER A O 1
ATOM 810 N N . HIS A 1 104 ? 21.641 -3.170 -8.053 1.00 93.81 104 HIS A N 1
ATOM 811 C CA . HIS A 1 104 ? 20.865 -2.486 -7.019 1.00 93.81 104 HIS A CA 1
ATOM 812 C C . HIS A 1 104 ? 20.274 -1.188 -7.552 1.00 93.81 104 HIS A C 1
ATOM 814 O O . HIS A 1 104 ? 20.910 -0.468 -8.321 1.00 93.81 104 HIS A O 1
ATOM 820 N N . GLY A 1 105 ? 19.070 -0.872 -7.100 1.00 94.44 105 GLY A N 1
ATOM 821 C CA . GLY A 1 105 ? 18.405 0.394 -7.352 1.00 94.44 105 GLY A CA 1
ATOM 822 C C . GLY A 1 105 ? 17.313 0.638 -6.323 1.00 94.44 10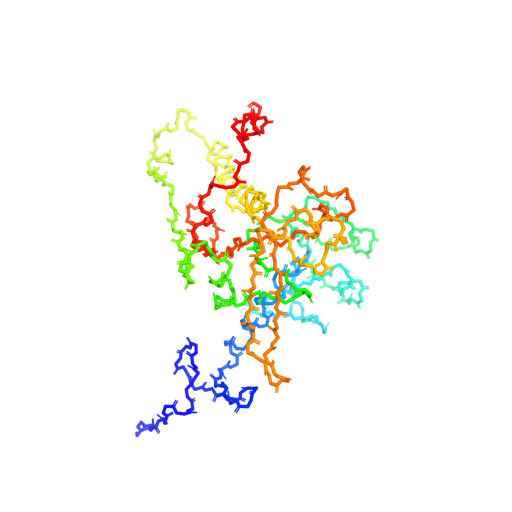5 GLY A C 1
ATOM 823 O O . GLY A 1 105 ? 17.156 -0.118 -5.364 1.00 94.44 105 GLY A O 1
ATOM 824 N N . PHE A 1 106 ? 16.533 1.685 -6.542 1.00 94.56 106 PHE A N 1
ATOM 825 C CA . PHE A 1 106 ? 15.347 1.973 -5.752 1.00 94.56 106 PHE A CA 1
ATOM 826 C C . PHE A 1 106 ? 14.225 2.455 -6.662 1.00 94.56 106 PHE A C 1
ATOM 828 O O . PHE A 1 106 ? 14.474 2.962 -7.757 1.00 94.56 106 PHE A O 1
ATOM 835 N N . CYS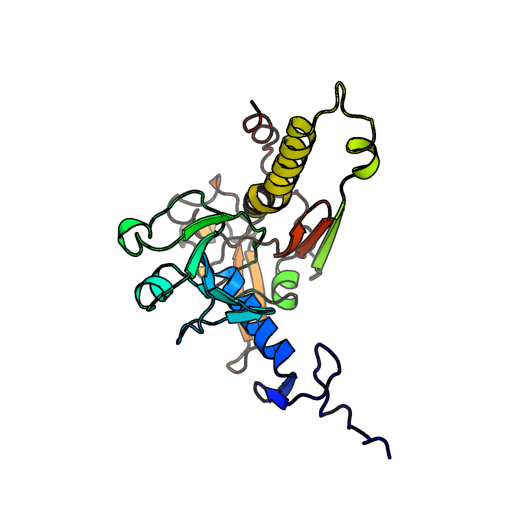 A 1 107 ? 12.993 2.309 -6.200 1.00 93.38 107 CYS A N 1
ATOM 836 C CA . CYS A 1 107 ? 11.847 2.972 -6.799 1.00 93.38 107 CYS A CA 1
ATOM 837 C C . CYS A 1 107 ? 10.861 3.402 -5.716 1.00 93.38 107 CYS A C 1
ATOM 839 O O . CYS A 1 107 ? 10.797 2.824 -4.627 1.00 93.38 107 CYS A O 1
ATOM 841 N N . PHE A 1 108 ? 10.105 4.449 -6.023 1.00 93.50 108 PHE A N 1
ATOM 842 C CA . PHE A 1 108 ? 8.990 4.876 -5.198 1.00 93.50 108 PHE A CA 1
ATOM 843 C C . PHE A 1 108 ? 7.714 4.198 -5.688 1.00 93.50 108 PHE A C 1
ATOM 845 O O . PHE A 1 108 ? 7.518 3.989 -6.885 1.00 93.50 108 PHE A O 1
ATOM 852 N N . LEU A 1 109 ? 6.857 3.829 -4.747 1.00 94.19 109 LEU A N 1
ATOM 853 C CA . LEU A 1 109 ? 5.564 3.226 -5.001 1.00 94.19 109 LEU A CA 1
ATOM 854 C C . LEU A 1 109 ? 4.593 3.677 -3.918 1.00 94.19 109 LEU A C 1
ATOM 856 O O . LEU A 1 109 ? 4.846 3.495 -2.720 1.00 94.19 109 LEU A O 1
ATOM 860 N N . ALA A 1 110 ? 3.456 4.219 -4.343 1.00 93.88 110 ALA A N 1
ATOM 861 C CA . ALA A 1 110 ? 2.386 4.538 -3.422 1.00 93.88 110 ALA A CA 1
ATOM 862 C C . ALA A 1 110 ? 1.712 3.243 -2.974 1.00 93.88 110 ALA A C 1
ATOM 864 O O . ALA A 1 110 ? 1.064 2.563 -3.769 1.00 93.88 110 ALA A O 1
ATOM 865 N N . LYS A 1 111 ? 1.921 2.874 -1.713 1.00 93.81 111 LYS A N 1
ATOM 866 C CA . LYS A 1 111 ? 1.436 1.601 -1.165 1.00 93.81 111 LYS A CA 1
ATOM 867 C C . LYS A 1 111 ? 0.873 1.730 0.246 1.00 93.81 111 LYS A C 1
ATOM 869 O O . LYS A 1 111 ? 0.803 0.741 0.974 1.00 93.81 111 LYS A O 1
ATOM 874 N N . THR A 1 112 ? 0.520 2.949 0.651 1.00 95.06 112 THR A N 1
ATOM 875 C CA . THR A 1 112 ? -0.088 3.196 1.955 1.00 95.06 112 THR A CA 1
ATOM 876 C C . THR A 1 112 ? -1.423 2.474 2.054 1.00 95.06 112 THR A C 1
ATOM 878 O O . THR A 1 112 ? -2.334 2.720 1.266 1.00 95.06 112 THR A O 1
ATOM 881 N N . VAL A 1 113 ? -1.523 1.587 3.038 1.00 95.62 113 VAL A N 1
ATOM 882 C CA . VAL A 1 113 ? -2.742 0.868 3.400 1.00 95.62 113 VAL A CA 1
ATOM 883 C C . VAL A 1 113 ? -2.828 0.763 4.927 1.00 95.62 113 VAL A C 1
ATOM 885 O O . VAL A 1 113 ? -1.787 0.720 5.592 1.00 95.6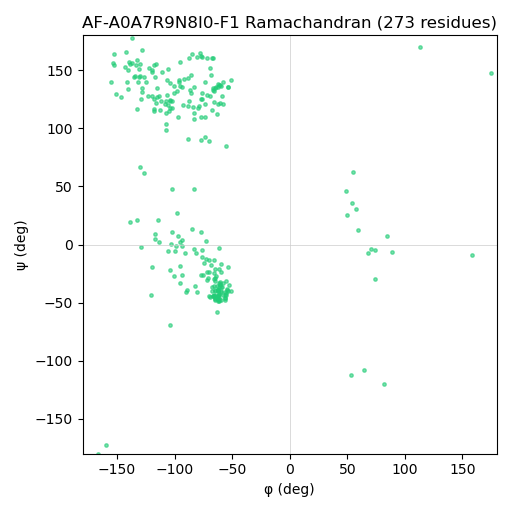2 113 VAL A O 1
ATOM 888 N N . PRO A 1 114 ? -4.040 0.717 5.502 1.00 93.62 114 PRO A N 1
ATOM 889 C CA . PRO A 1 114 ? -4.228 0.509 6.932 1.00 93.62 114 PRO A CA 1
ATOM 890 C C . PRO A 1 114 ? -3.789 -0.910 7.321 1.00 93.62 114 PRO A C 1
ATOM 892 O O . PRO A 1 114 ? -4.385 -1.886 6.868 1.00 93.62 114 PRO A O 1
ATOM 895 N N . LEU A 1 115 ? -2.749 -1.022 8.155 1.00 91.75 115 LEU A N 1
ATOM 896 C CA . LEU A 1 115 ? -2.185 -2.290 8.632 1.00 91.75 115 LEU A CA 1
ATOM 897 C C . LEU A 1 115 ? -2.362 -2.447 10.142 1.00 91.75 115 LEU A C 1
ATOM 899 O O . LEU A 1 115 ? -1.903 -1.601 10.907 1.00 91.75 115 LEU A O 1
ATOM 903 N N . ILE A 1 116 ? -2.937 -3.567 10.574 1.00 86.75 116 ILE A N 1
ATOM 904 C CA . ILE A 1 116 ? -3.072 -3.939 11.988 1.00 86.75 116 ILE A CA 1
ATOM 905 C C . ILE A 1 116 ? -2.564 -5.359 12.204 1.00 86.75 116 ILE A C 1
ATOM 907 O O . ILE A 1 116 ? -2.965 -6.275 11.496 1.00 86.75 116 ILE A O 1
ATOM 911 N N . ALA A 1 117 ? -1.617 -5.538 13.129 1.00 81.75 117 ALA A N 1
ATOM 912 C CA . ALA A 1 117 ? -0.921 -6.815 13.337 1.00 81.75 117 ALA A CA 1
ATOM 913 C C . ALA A 1 117 ? -0.352 -7.449 12.040 1.00 81.75 117 ALA A C 1
ATOM 915 O O . ALA A 1 117 ? -0.146 -8.655 11.950 1.00 81.75 117 ALA A O 1
ATOM 916 N N . GLY A 1 118 ? -0.071 -6.624 11.026 1.00 83.44 118 GLY A N 1
ATOM 917 C CA . GLY A 1 118 ? 0.374 -7.064 9.706 1.00 83.44 118 GLY A CA 1
ATOM 918 C C . GLY A 1 118 ? -0.753 -7.352 8.711 1.00 83.44 118 GLY A C 1
ATOM 919 O O . GLY A 1 118 ? -0.457 -7.545 7.541 1.00 83.44 118 GLY A O 1
ATOM 920 N N . ASP A 1 119 ? -2.020 -7.333 9.084 1.00 87.81 119 ASP A N 1
ATOM 921 C CA . ASP A 1 119 ? -3.108 -7.541 8.131 1.00 87.81 119 ASP A CA 1
ATOM 922 C C . ASP A 1 119 ? -3.684 -6.222 7.634 1.00 87.81 119 ASP A C 1
ATOM 924 O O . ASP A 1 119 ? -3.785 -5.235 8.367 1.00 87.81 119 ASP A O 1
ATOM 928 N N . VAL A 1 120 ? -4.020 -6.198 6.345 1.00 92.19 120 VAL A N 1
ATOM 929 C CA . VAL A 1 120 ? -4.648 -5.043 5.707 1.00 92.19 120 VAL A CA 1
ATOM 930 C C . VAL A 1 120 ? -6.115 -5.020 6.113 1.00 92.19 120 VAL A C 1
ATOM 932 O O . VAL A 1 120 ? -6.814 -6.011 5.901 1.00 92.19 120 VAL A O 1
ATOM 935 N N . LEU A 1 121 ? -6.588 -3.901 6.666 1.00 91.75 121 LEU A N 1
ATOM 936 C CA . LEU A 1 121 ? -7.998 -3.772 7.041 1.00 91.75 121 LEU A CA 1
ATOM 937 C C . LEU A 1 121 ? -8.885 -3.906 5.802 1.00 91.75 121 LEU A C 1
ATOM 939 O O . LEU A 1 121 ? -8.632 -3.292 4.760 1.00 91.75 121 LEU A O 1
ATOM 943 N N . SER A 1 122 ? -9.974 -4.655 5.946 1.00 91.69 122 SER A N 1
ATOM 944 C CA . SER A 1 122 ? -11.016 -4.707 4.932 1.00 91.69 122 SER A CA 1
ATOM 945 C C . SER A 1 122 ? -11.730 -3.360 4.803 1.00 91.69 122 SER A C 1
ATOM 947 O O . SER A 1 122 ? -11.750 -2.521 5.706 1.00 91.69 122 SER A O 1
ATOM 949 N N . PHE A 1 123 ? -12.396 -3.162 3.672 1.00 93.06 123 PHE A N 1
ATOM 950 C CA . PHE A 1 123 ? -13.234 -1.989 3.443 1.00 93.06 123 PHE A CA 1
ATOM 951 C C . PHE A 1 123 ? -14.400 -1.875 4.433 1.00 93.06 123 PHE A C 1
ATOM 953 O O . PHE A 1 123 ? -14.744 -0.763 4.834 1.00 93.06 123 PHE A O 1
ATOM 960 N N . SER A 1 124 ? -14.963 -2.999 4.879 1.00 91.06 124 SER A N 1
ATOM 961 C CA . SER A 1 124 ? -16.008 -3.019 5.906 1.00 91.06 124 SER A CA 1
ATOM 962 C C . SER A 1 124 ? -15.484 -2.531 7.257 1.00 91.06 124 SER A C 1
ATOM 964 O O . SER A 1 124 ? -16.132 -1.710 7.902 1.00 91.06 124 SER A O 1
ATOM 966 N N . GLU A 1 125 ? -14.292 -2.971 7.668 1.00 91.62 125 GLU A N 1
ATOM 967 C CA . GLU A 1 125 ? -13.634 -2.486 8.889 1.00 91.62 125 GLU A CA 1
ATOM 968 C C . GLU A 1 125 ? -13.257 -1.007 8.770 1.00 91.62 125 GLU A C 1
ATOM 970 O O . GLU A 1 125 ? -13.531 -0.209 9.667 1.00 91.62 125 GLU A O 1
ATOM 975 N N . LEU A 1 126 ? -12.693 -0.608 7.628 1.00 92.50 126 LEU A N 1
ATOM 976 C CA . LEU A 1 126 ? -12.303 0.774 7.375 1.00 92.50 126 LEU A CA 1
ATOM 977 C C . LEU A 1 126 ? -13.516 1.719 7.402 1.00 92.50 126 LEU A C 1
ATOM 979 O O . LEU A 1 126 ? -13.441 2.808 7.966 1.00 92.50 126 LEU A O 1
ATOM 983 N N . ALA A 1 127 ? -14.666 1.298 6.869 1.00 92.69 127 ALA A N 1
ATOM 984 C CA . ALA A 1 127 ? -15.905 2.073 6.926 1.00 92.69 127 ALA A CA 1
ATOM 985 C C . ALA A 1 127 ? -16.368 2.334 8.368 1.00 92.69 127 ALA A C 1
ATOM 987 O O . ALA A 1 127 ? -16.906 3.410 8.650 1.00 92.69 127 ALA A O 1
ATOM 988 N N . GLN A 1 128 ? -16.136 1.399 9.295 1.00 93.00 128 GLN A N 1
ATOM 989 C CA . GLN A 1 128 ? -16.501 1.571 10.704 1.00 93.00 128 GLN A CA 1
ATOM 990 C C . GLN A 1 128 ? -15.700 2.688 11.388 1.00 93.00 128 GLN A C 1
ATOM 992 O O . GLN A 1 128 ? -16.214 3.339 12.294 1.00 93.00 128 GLN A O 1
ATOM 997 N N . LEU A 1 129 ? -14.505 3.011 10.879 1.00 91.50 129 LEU A N 1
ATOM 998 C CA . LEU A 1 129 ? -13.664 4.120 11.346 1.00 91.50 129 LEU A CA 1
ATOM 999 C C . LEU A 1 129 ? -14.128 5.506 10.856 1.00 91.50 129 LEU A C 1
ATOM 1001 O O . LEU A 1 129 ? -13.407 6.496 11.008 1.00 91.50 129 LEU A O 1
ATOM 1005 N N . SER A 1 130 ? -15.317 5.620 10.263 1.00 89.12 130 SER A N 1
ATOM 1006 C CA . SER A 1 130 ? -15.879 6.888 9.767 1.00 89.12 130 SER A CA 1
ATOM 1007 C C . SER A 1 130 ? -16.414 7.779 10.888 1.00 89.12 130 SER A C 1
ATOM 1009 O O . SER A 1 130 ? -16.665 7.325 12.004 1.00 89.12 130 SER A O 1
ATOM 1011 N N . ARG A 1 131 ? -16.587 9.079 10.613 1.00 82.25 131 ARG A N 1
ATOM 1012 C CA . ARG A 1 131 ? -17.353 9.967 11.508 1.00 82.25 131 ARG A CA 1
ATOM 1013 C C . ARG A 1 131 ? -18.826 9.911 11.108 1.00 82.25 131 ARG A C 1
ATOM 1015 O O . ARG A 1 131 ? -19.173 10.286 9.992 1.00 82.25 131 ARG A O 1
ATOM 1022 N N . GLY A 1 132 ? -19.690 9.479 12.023 1.00 83.81 132 GLY A N 1
ATOM 1023 C CA . GLY A 1 132 ? -21.120 9.332 11.751 1.00 83.81 132 GLY A CA 1
ATOM 1024 C C . GLY A 1 132 ? -21.424 8.017 11.034 1.00 83.81 132 GLY A C 1
ATOM 1025 O O . GLY A 1 132 ? -21.165 6.950 11.579 1.00 83.81 132 GLY A O 1
ATOM 1026 N N . ALA A 1 133 ? -22.000 8.081 9.832 1.00 87.25 133 ALA A N 1
ATOM 1027 C CA . ALA A 1 133 ? -22.390 6.880 9.095 1.00 87.25 133 ALA A CA 1
ATOM 1028 C C . ALA A 1 133 ? -21.167 6.056 8.654 1.00 87.25 133 ALA A C 1
ATOM 1030 O O . ALA A 1 133 ? -20.224 6.605 8.082 1.00 87.25 133 ALA A O 1
ATOM 1031 N N . HIS A 1 134 ? -21.220 4.735 8.849 1.00 92.25 134 HIS A N 1
ATOM 1032 C CA . HIS A 1 134 ? -20.172 3.802 8.428 1.00 92.25 134 HIS A CA 1
ATOM 1033 C C . HIS A 1 134 ? -20.132 3.679 6.900 1.00 92.25 134 HIS A C 1
ATOM 1035 O O . HIS A 1 134 ? -20.838 2.867 6.303 1.00 92.25 134 HIS A O 1
ATOM 1041 N N . ARG A 1 135 ? -19.354 4.543 6.245 1.00 91.94 135 ARG A N 1
ATOM 1042 C CA . ARG A 1 135 ? -19.257 4.630 4.783 1.00 91.94 135 ARG A CA 1
ATOM 1043 C C . ARG A 1 135 ? -17.816 4.840 4.358 1.00 91.94 135 ARG A C 1
ATOM 1045 O O . ARG A 1 135 ? -17.028 5.420 5.088 1.00 91.94 135 ARG A O 1
ATOM 1052 N N . LEU A 1 136 ? -17.487 4.442 3.139 1.00 93.06 136 LEU A N 1
ATOM 1053 C CA . LEU A 1 136 ? -16.197 4.773 2.542 1.00 93.06 136 LEU A CA 1
ATOM 1054 C C . LEU A 1 136 ? -16.314 6.044 1.711 1.00 93.06 136 LEU A C 1
ATOM 1056 O O . LEU A 1 136 ? -17.258 6.211 0.938 1.00 93.06 136 LEU A O 1
ATOM 1060 N N . GLY A 1 137 ? -15.338 6.928 1.872 1.00 91.75 137 GLY A N 1
ATOM 1061 C CA . GLY A 1 137 ? -15.021 7.955 0.896 1.00 91.75 137 GLY A CA 1
ATOM 1062 C C . GLY A 1 137 ? -14.060 7.381 -0.139 1.00 91.75 137 GLY A C 1
ATOM 1063 O O . GLY A 1 137 ? -13.069 6.747 0.218 1.00 91.75 137 GLY A O 1
ATOM 1064 N N . VAL A 1 138 ? -14.351 7.610 -1.416 1.00 94.31 138 VAL A N 1
ATOM 1065 C CA . VAL A 1 138 ? -13.452 7.269 -2.522 1.00 94.31 138 VAL A CA 1
ATOM 1066 C C . VAL A 1 138 ? -13.050 8.565 -3.206 1.00 94.31 138 VAL A C 1
ATOM 1068 O O . VAL A 1 138 ? -13.907 9.320 -3.665 1.00 94.31 138 VAL A O 1
ATOM 1071 N N . LEU A 1 139 ? -11.748 8.824 -3.251 1.00 92.62 139 LEU A N 1
ATOM 1072 C CA . LEU A 1 139 ? -11.153 9.952 -3.947 1.00 92.62 139 LEU A CA 1
ATOM 1073 C C . LEU A 1 139 ? -10.514 9.440 -5.233 1.00 92.62 139 LEU A C 1
ATOM 1075 O O . LEU A 1 139 ? -9.566 8.656 -5.185 1.00 92.62 139 LEU A O 1
ATOM 1079 N N . LYS A 1 140 ? -11.022 9.918 -6.368 1.00 93.69 140 LYS A N 1
ATOM 1080 C CA . LYS A 1 140 ? -10.316 9.860 -7.644 1.00 93.69 140 LYS A CA 1
ATOM 1081 C C . LYS A 1 140 ? -9.831 11.265 -7.980 1.00 93.69 140 LYS A C 1
ATOM 1083 O O . LYS A 1 140 ? -10.629 12.199 -7.934 1.00 93.69 140 LYS A O 1
ATOM 1088 N N . MET A 1 141 ? -8.551 11.405 -8.290 1.00 88.81 141 MET A N 1
ATOM 1089 C CA . MET A 1 141 ? -7.939 12.685 -8.637 1.00 88.81 141 MET A CA 1
ATOM 1090 C C . MET A 1 141 ? -7.047 12.510 -9.862 1.00 88.81 141 MET A C 1
ATOM 1092 O O . MET A 1 141 ? -6.428 11.459 -10.009 1.00 88.81 141 MET A O 1
ATOM 1096 N N . ASP A 1 142 ? -7.024 13.536 -10.707 1.00 91.50 142 ASP A N 1
ATOM 1097 C CA . ASP A 1 142 ? -6.259 13.601 -11.951 1.00 91.50 142 ASP A CA 1
ATOM 1098 C C . ASP A 1 142 ? -5.605 14.990 -12.072 1.00 91.50 142 ASP A C 1
ATOM 1100 O O . ASP A 1 142 ? -6.069 15.955 -11.450 1.00 91.50 142 ASP A O 1
ATOM 1104 N N . VAL A 1 143 ? -4.517 15.100 -12.835 1.00 88.12 143 VAL A N 1
ATOM 1105 C CA . VAL A 1 143 ? -3.808 16.366 -13.054 1.00 88.12 143 VAL A CA 1
ATOM 1106 C C . VAL A 1 143 ? -4.465 17.157 -14.180 1.00 88.12 143 VAL A C 1
ATOM 1108 O O . VAL A 1 143 ? -4.444 16.769 -15.349 1.00 88.12 143 VAL A O 1
ATOM 1111 N N . ASP A 1 144 ? -4.957 18.351 -13.856 1.00 87.88 144 ASP A N 1
ATOM 1112 C CA . ASP A 1 144 ? -5.574 19.229 -14.844 1.00 87.88 144 ASP A CA 1
ATOM 1113 C C . ASP A 1 144 ? -4.620 19.590 -15.994 1.00 87.88 144 ASP A C 1
ATOM 1115 O O . ASP A 1 144 ? -3.539 20.154 -15.805 1.00 87.88 144 ASP A O 1
ATOM 1119 N N . ASN A 1 145 ? -5.089 19.370 -17.226 1.00 85.50 145 ASN A N 1
ATOM 1120 C CA . ASN A 1 145 ? -4.429 19.800 -18.461 1.00 85.50 145 ASN A CA 1
ATOM 1121 C C . ASN A 1 145 ? -2.992 19.276 -18.645 1.00 85.50 145 ASN A C 1
ATOM 1123 O O . ASN A 1 145 ? -2.191 19.949 -19.306 1.00 85.50 145 ASN A O 1
ATOM 1127 N N . LEU A 1 146 ? -2.658 18.089 -18.125 1.00 87.69 146 LEU A N 1
ATOM 1128 C CA . LEU A 1 146 ? -1.289 17.574 -18.192 1.00 87.69 146 LEU A CA 1
ATOM 1129 C C . LEU A 1 146 ? -0.752 17.489 -19.628 1.00 87.69 146 LEU A C 1
ATOM 1131 O O . LEU A 1 146 ? 0.352 17.955 -19.910 1.00 87.69 146 LEU A O 1
ATOM 1135 N N . GLY A 1 147 ? -1.569 17.008 -20.570 1.00 84.25 147 GLY A N 1
ATOM 1136 C CA . GLY A 1 147 ? -1.202 16.968 -21.989 1.00 84.25 147 GLY A CA 1
ATOM 1137 C C . GLY A 1 147 ? -0.819 18.343 -22.550 1.00 84.25 147 GLY A C 1
ATOM 1138 O O . GLY A 1 147 ? 0.181 18.461 -23.252 1.00 84.25 147 GLY A O 1
ATOM 1139 N N . ALA A 1 148 ? -1.543 19.402 -22.169 1.00 85.12 148 ALA A N 1
ATOM 1140 C CA . ALA A 1 148 ? -1.242 20.766 -22.606 1.00 85.12 148 ALA A CA 1
ATOM 1141 C C . ALA A 1 148 ? 0.036 21.328 -21.962 1.00 85.12 148 ALA A C 1
ATOM 1143 O O . ALA A 1 148 ? 0.699 22.180 -22.553 1.00 85.12 148 ALA A O 1
ATOM 1144 N N . VAL A 1 149 ? 0.383 20.879 -20.751 1.00 84.38 149 VAL A N 1
ATOM 1145 C CA . VAL A 1 149 ? 1.660 21.222 -20.111 1.00 84.38 149 VAL A CA 1
ATOM 1146 C C . VAL A 1 149 ? 2.817 20.630 -20.916 1.00 84.38 149 VAL A C 1
ATOM 1148 O O . VAL A 1 149 ? 3.744 21.356 -21.269 1.00 84.38 149 VAL A O 1
ATOM 1151 N N . PHE A 1 150 ? 2.725 19.351 -21.285 1.00 83.19 150 PHE A N 1
ATOM 1152 C CA . PHE A 1 150 ? 3.760 18.669 -22.064 1.00 83.19 150 PHE A CA 1
ATOM 1153 C C . PHE A 1 150 ? 3.830 19.108 -23.541 1.00 83.19 150 PHE A C 1
ATOM 1155 O O . PHE A 1 150 ? 4.887 18.979 -24.150 1.00 83.19 150 PHE A O 1
ATOM 1162 N N . SER A 1 151 ? 2.757 19.644 -24.129 1.00 83.00 151 SER A N 1
ATOM 1163 C CA . SER A 1 151 ? 2.684 19.909 -25.576 1.00 83.00 151 SER A CA 1
ATOM 1164 C C . SER A 1 151 ? 3.004 21.342 -26.027 1.00 83.00 151 SER A C 1
ATOM 1166 O O . SER A 1 151 ? 2.720 21.663 -27.181 1.00 83.00 151 SER A O 1
ATOM 1168 N N . GLY A 1 152 ? 3.469 22.244 -25.156 1.00 71.12 152 GLY A N 1
ATOM 1169 C CA . GLY A 1 152 ? 3.713 23.631 -25.591 1.00 71.12 152 GLY A CA 1
ATOM 1170 C C . GLY A 1 152 ? 3.744 24.710 -24.514 1.00 71.12 152 GLY A C 1
ATOM 1171 O O . GLY A 1 152 ? 4.054 25.862 -24.816 1.00 71.12 152 GLY A O 1
ATOM 1172 N N . LYS A 1 153 ? 3.371 24.401 -23.265 1.00 76.44 153 LYS A N 1
ATOM 1173 C CA . LYS A 1 153 ? 3.320 25.410 -22.187 1.00 76.44 153 LYS A CA 1
ATOM 1174 C C . LYS A 1 153 ? 4.624 25.535 -21.399 1.00 76.44 153 LYS A C 1
ATOM 1176 O O . LYS A 1 153 ? 4.750 26.456 -20.591 1.00 76.44 153 LYS A O 1
ATOM 1181 N N . LEU A 1 154 ? 5.604 24.657 -21.627 1.00 78.00 154 LEU A N 1
ATOM 1182 C CA . LEU A 1 154 ? 6.938 24.823 -21.057 1.00 78.00 154 LEU A CA 1
ATOM 1183 C C . LEU A 1 154 ? 7.732 25.834 -21.886 1.00 78.00 154 LEU A C 1
ATOM 1185 O O . LEU A 1 154 ? 8.046 25.606 -23.048 1.00 78.00 154 LEU A O 1
ATOM 1189 N N . GLN A 1 155 ? 8.127 26.949 -21.274 1.00 75.62 155 GLN A N 1
ATOM 1190 C CA . GLN A 1 155 ? 9.032 27.890 -21.934 1.00 75.62 155 GLN A CA 1
ATOM 1191 C C . GLN A 1 155 ? 10.385 27.226 -22.225 1.00 75.62 155 GLN A C 1
ATOM 1193 O O . GLN A 1 155 ? 10.974 26.601 -21.335 1.00 75.62 155 GLN A O 1
ATOM 1198 N N . ASN A 1 156 ? 10.921 27.430 -23.433 1.00 76.00 156 ASN A N 1
ATOM 1199 C CA . ASN A 1 156 ? 12.213 26.903 -23.894 1.00 76.00 156 ASN A CA 1
ATOM 1200 C C . ASN A 1 156 ? 12.311 25.372 -23.747 1.00 76.00 156 ASN A C 1
ATOM 1202 O O . ASN A 1 156 ? 13.116 24.879 -22.950 1.00 76.00 156 ASN A O 1
ATOM 1206 N N . GLU A 1 157 ? 11.444 24.647 -24.454 1.00 80.62 157 GLU A N 1
ATOM 1207 C CA . GLU A 1 157 ? 11.314 23.187 -24.404 1.00 80.62 157 GLU A CA 1
ATOM 1208 C C . GLU A 1 157 ? 12.645 22.464 -24.656 1.00 80.62 157 GLU A C 1
ATOM 1210 O O . GLU A 1 157 ? 13.417 22.811 -25.550 1.00 80.62 157 GLU A O 1
ATOM 1215 N N . SER A 1 158 ? 12.929 21.445 -23.844 1.00 87.75 158 SER A N 1
ATOM 1216 C CA . SER A 1 158 ? 14.085 20.569 -24.023 1.00 87.75 158 SER A CA 1
ATOM 1217 C C . SER A 1 158 ? 13.808 19.194 -23.425 1.00 87.75 158 SER A C 1
ATOM 1219 O O . SER A 1 158 ? 13.033 19.066 -22.473 1.00 87.75 158 SER A O 1
ATOM 1221 N N . LEU A 1 159 ? 14.482 18.161 -23.938 1.00 89.69 159 LEU A N 1
ATOM 1222 C CA . LEU A 1 159 ? 14.356 16.794 -23.419 1.00 89.69 159 LEU A CA 1
ATOM 1223 C C . LEU A 1 159 ? 14.622 16.727 -21.905 1.00 89.69 159 LEU A C 1
ATOM 1225 O O . LEU A 1 159 ? 13.890 16.067 -21.171 1.00 89.69 159 LEU A O 1
ATOM 1229 N N . SER A 1 160 ? 15.619 17.470 -21.420 1.00 90.81 160 SER A N 1
ATOM 1230 C CA . SER A 1 160 ? 15.962 17.534 -19.996 1.00 90.81 160 SER A CA 1
ATOM 1231 C C . SER A 1 160 ? 14.833 18.114 -19.138 1.00 90.81 160 SER A C 1
ATOM 1233 O O . SER A 1 160 ? 14.633 17.665 -18.007 1.00 90.81 160 SER A O 1
ATOM 1235 N N . LYS A 1 161 ? 14.075 19.091 -19.656 1.00 88.12 161 LYS A N 1
ATOM 1236 C CA . LYS A 1 161 ? 12.920 19.663 -18.950 1.00 88.12 161 LYS A CA 1
ATOM 1237 C C . LYS A 1 161 ? 11.762 18.680 -18.870 1.00 88.12 161 LYS A C 1
ATOM 1239 O O . LYS A 1 161 ? 11.215 18.514 -17.785 1.00 88.12 161 LYS A O 1
ATOM 1244 N N . TYR A 1 162 ? 11.449 17.987 -19.964 1.00 90.25 162 TYR A N 1
ATOM 1245 C CA . TYR A 1 162 ? 10.433 16.933 -19.951 1.00 90.25 162 TYR A CA 1
ATOM 1246 C C . TYR A 1 162 ? 10.790 15.820 -18.974 1.00 90.25 162 TYR A C 1
ATOM 1248 O O . TYR A 1 162 ? 9.979 15.474 -18.124 1.00 90.25 162 TYR A O 1
ATOM 1256 N N . HIS A 1 163 ? 12.032 15.336 -19.019 1.00 91.56 163 HIS A N 1
ATOM 1257 C CA . HIS A 1 163 ? 12.507 14.317 -18.088 1.00 91.56 163 HIS A CA 1
ATOM 1258 C C . HIS A 1 163 ? 12.417 14.785 -16.626 1.00 91.56 163 HIS A C 1
ATOM 1260 O O . HIS A 1 163 ? 12.018 14.026 -15.745 1.00 91.56 163 HIS A O 1
ATOM 1266 N N . THR A 1 164 ? 12.768 16.044 -16.350 1.00 92.06 164 THR A N 1
ATOM 1267 C CA . THR A 1 164 ? 12.663 16.611 -14.998 1.00 92.06 164 THR A CA 1
ATOM 1268 C C . THR A 1 164 ? 11.211 16.700 -14.539 1.00 92.06 164 THR A C 1
ATOM 1270 O O . THR A 1 164 ? 10.912 16.257 -13.434 1.00 92.06 164 THR A O 1
ATOM 1273 N N . LEU A 1 165 ? 10.310 17.205 -15.386 1.00 90.88 165 LEU A N 1
ATOM 1274 C CA . LEU A 1 165 ? 8.886 17.302 -15.076 1.00 90.88 165 LEU A CA 1
ATOM 1275 C C . LEU A 1 165 ? 8.266 15.923 -14.822 1.00 90.88 165 LEU A C 1
ATOM 1277 O O . LEU A 1 165 ? 7.614 15.735 -13.798 1.00 90.88 165 LEU A O 1
ATOM 1281 N N . SER A 1 166 ? 8.517 14.947 -15.700 1.00 91.50 166 SER A N 1
ATOM 1282 C CA . SER A 1 166 ? 8.048 13.568 -15.525 1.00 91.50 166 SER A CA 1
ATOM 1283 C C . SER A 1 166 ? 8.529 12.977 -14.204 1.00 91.50 166 SER A C 1
ATOM 1285 O O . SER A 1 166 ? 7.728 12.436 -13.448 1.00 91.50 166 SER A O 1
ATOM 1287 N N . ARG A 1 167 ? 9.813 13.157 -13.869 1.00 91.75 167 ARG A N 1
ATOM 1288 C CA . ARG A 1 167 ? 10.372 12.664 -12.606 1.00 91.75 167 ARG A CA 1
ATOM 1289 C C . ARG A 1 167 ? 9.771 13.361 -11.384 1.00 91.75 167 ARG A C 1
ATOM 1291 O O . ARG A 1 167 ? 9.594 12.719 -10.352 1.00 91.75 167 ARG A O 1
ATOM 1298 N N . MET A 1 168 ? 9.464 14.656 -11.468 1.00 92.44 168 MET A N 1
ATOM 1299 C CA . MET A 1 168 ? 8.802 15.388 -10.379 1.00 92.44 168 MET A CA 1
ATOM 1300 C C . MET A 1 168 ? 7.375 14.884 -10.143 1.00 92.44 168 MET A C 1
ATOM 1302 O O . MET A 1 168 ? 7.012 14.653 -8.992 1.00 92.44 168 MET A O 1
ATOM 1306 N N . LEU A 1 169 ? 6.602 14.662 -11.210 1.00 92.12 169 LEU A N 1
ATOM 1307 C CA . LEU A 1 169 ? 5.251 14.095 -11.123 1.00 92.12 169 LEU A CA 1
ATOM 1308 C C . LEU A 1 169 ? 5.279 12.680 -10.545 1.00 92.12 169 LEU A C 1
ATOM 1310 O O . LEU A 1 169 ? 4.578 12.396 -9.579 1.00 92.12 169 LEU A O 1
ATOM 1314 N N . GLU A 1 170 ? 6.157 11.821 -11.064 1.00 92.06 170 GLU A N 1
ATOM 1315 C CA . GLU A 1 170 ? 6.342 10.469 -10.539 1.00 92.06 170 GLU A CA 1
ATOM 1316 C C . GLU A 1 170 ? 6.692 10.500 -9.045 1.00 92.06 170 GLU A C 1
ATOM 1318 O O . GLU A 1 170 ? 6.045 9.821 -8.250 1.00 92.06 170 GLU A O 1
ATOM 1323 N N . THR A 1 171 ? 7.646 11.345 -8.635 1.00 92.50 171 THR A N 1
ATOM 1324 C CA . THR A 1 171 ? 8.038 11.489 -7.221 1.00 92.50 171 THR A CA 1
ATOM 1325 C C . THR A 1 171 ? 6.872 11.972 -6.352 1.00 92.50 171 THR A C 1
ATOM 1327 O O . THR A 1 171 ? 6.736 11.528 -5.211 1.00 92.50 171 THR A O 1
ATOM 1330 N N . PHE A 1 172 ? 6.012 12.855 -6.868 1.00 93.12 172 PHE A N 1
ATOM 1331 C CA . PHE A 1 172 ? 4.812 13.304 -6.163 1.00 93.12 172 PHE A CA 1
ATOM 1332 C C . PHE A 1 172 ? 3.837 12.153 -5.906 1.00 93.12 172 PHE A C 1
ATOM 1334 O O . PHE A 1 172 ? 3.535 11.848 -4.752 1.00 93.12 172 PHE A O 1
ATOM 1341 N N . PHE A 1 173 ? 3.396 11.479 -6.967 1.00 92.06 173 PHE A N 1
ATOM 1342 C CA . PHE A 1 173 ? 2.355 10.459 -6.865 1.00 92.06 173 PHE A CA 1
ATOM 1343 C C . PHE A 1 173 ? 2.822 9.170 -6.201 1.00 92.06 173 PHE A C 1
ATOM 1345 O O . PHE A 1 173 ? 2.024 8.514 -5.543 1.00 92.06 173 PHE A O 1
ATOM 1352 N N . THR A 1 174 ? 4.097 8.805 -6.341 1.00 90.81 174 THR A N 1
ATOM 1353 C CA . THR A 1 174 ? 4.616 7.534 -5.811 1.00 90.81 174 THR A CA 1
ATOM 1354 C C . THR A 1 174 ? 5.366 7.684 -4.487 1.00 90.81 174 THR A C 1
ATOM 1356 O O . THR A 1 174 ? 5.403 6.739 -3.700 1.00 90.81 174 THR A O 1
ATOM 1359 N N . GLY A 1 175 ? 5.958 8.854 -4.223 1.00 90.25 175 GLY A N 1
ATOM 1360 C CA . GLY A 1 175 ? 6.733 9.146 -3.016 1.00 90.25 175 GLY A CA 1
ATOM 1361 C C . GLY A 1 175 ? 5.958 10.011 -2.026 1.00 90.25 175 GLY A C 1
ATOM 1362 O O . GLY A 1 175 ? 5.550 9.526 -0.972 1.00 90.25 175 GLY A O 1
ATOM 1363 N N . TYR A 1 176 ? 5.725 11.282 -2.374 1.00 93.12 176 TYR A N 1
ATOM 1364 C CA . TYR A 1 176 ? 5.088 12.257 -1.474 1.00 93.12 176 TYR A CA 1
ATOM 1365 C C . TYR A 1 176 ? 3.674 11.865 -1.051 1.00 93.12 176 TYR A C 1
ATOM 1367 O O . TYR A 1 176 ? 3.275 12.161 0.074 1.00 93.12 176 TYR A O 1
ATOM 1375 N N . LEU A 1 177 ? 2.923 11.175 -1.911 1.00 93.25 177 LEU A N 1
ATOM 1376 C CA . LEU A 1 177 ? 1.583 10.713 -1.567 1.00 93.25 177 LEU A CA 1
ATOM 1377 C C . LEU A 1 177 ? 1.571 9.799 -0.333 1.00 93.25 177 LEU A C 1
ATOM 1379 O O . LEU A 1 177 ? 0.648 9.895 0.475 1.00 93.25 177 LEU A O 1
ATOM 1383 N N . ASN A 1 178 ? 2.595 8.954 -0.154 1.00 92.62 178 ASN A N 1
ATOM 1384 C CA . ASN A 1 178 ? 2.689 8.098 1.029 1.00 92.62 178 ASN A CA 1
ATOM 1385 C C . ASN A 1 178 ? 2.782 8.947 2.304 1.00 92.62 178 ASN A C 1
ATOM 1387 O O . ASN A 1 178 ? 2.009 8.718 3.231 1.00 92.62 178 ASN A O 1
ATOM 1391 N N . GLU A 1 179 ? 3.655 9.959 2.306 1.00 92.56 179 GLU A N 1
ATOM 1392 C CA . GLU A 1 179 ? 3.855 10.886 3.430 1.00 92.56 179 GLU A CA 1
ATOM 1393 C C . GLU A 1 179 ? 2.581 11.681 3.748 1.00 92.56 179 GLU A C 1
ATOM 1395 O O . GLU A 1 179 ? 2.198 11.800 4.909 1.00 92.56 179 GLU A O 1
ATOM 1400 N N . LEU A 1 180 ? 1.878 12.173 2.720 1.00 92.75 180 LEU A N 1
ATOM 1401 C CA . LEU A 1 180 ? 0.600 12.874 2.896 1.00 92.75 180 LEU A CA 1
ATOM 1402 C C . LEU A 1 180 ? -0.462 11.966 3.523 1.00 92.75 180 LEU A C 1
ATOM 1404 O O . LEU A 1 180 ? -1.231 12.403 4.378 1.00 92.75 180 LEU A O 1
ATOM 1408 N N . CYS A 1 181 ? -0.506 10.691 3.131 1.00 92.50 181 CYS A N 1
ATOM 1409 C CA . CYS A 1 181 ? -1.448 9.743 3.714 1.00 92.50 181 CYS A CA 1
ATOM 1410 C C . CYS A 1 181 ? -1.171 9.501 5.206 1.00 92.50 181 CYS A C 1
ATOM 1412 O O . CYS A 1 181 ? -2.119 9.299 5.963 1.00 92.50 181 CYS A O 1
ATOM 1414 N N . GLU A 1 182 ? 0.088 9.573 5.652 1.00 90.88 182 GLU A N 1
ATOM 1415 C CA . GLU A 1 182 ? 0.450 9.405 7.065 1.00 90.88 182 GLU A CA 1
ATOM 1416 C C . GLU A 1 182 ? -0.085 10.509 7.989 1.00 90.88 182 GLU A C 1
ATOM 1418 O O . GLU A 1 182 ? -0.040 10.354 9.214 1.00 90.88 182 GLU A O 1
ATOM 1423 N N . GLU A 1 183 ? -0.575 11.624 7.442 1.00 89.44 183 GLU A N 1
ATOM 1424 C CA . GLU A 1 183 ? -1.238 12.678 8.216 1.00 89.44 183 GLU A CA 1
ATOM 1425 C C . GLU A 1 183 ? -2.656 12.276 8.655 1.00 89.44 183 GLU A C 1
ATOM 1427 O O . GLU A 1 183 ? -3.210 12.866 9.584 1.00 89.44 183 GLU A O 1
ATOM 1432 N N . PHE A 1 184 ? -3.226 11.231 8.049 1.00 91.00 184 PHE A N 1
ATOM 1433 C CA . PHE A 1 184 ? -4.568 10.732 8.333 1.00 91.00 184 PHE A CA 1
ATOM 1434 C C . PHE A 1 184 ? -4.489 9.413 9.096 1.00 91.00 184 PHE A C 1
ATOM 1436 O O . PHE A 1 184 ? -4.326 8.346 8.505 1.00 91.00 184 PHE A O 1
ATOM 1443 N N . TYR A 1 185 ? -4.630 9.476 10.418 1.00 92.25 185 TYR A N 1
ATOM 1444 C CA . TYR A 1 185 ? -4.466 8.311 11.283 1.00 92.25 185 TYR A CA 1
ATOM 1445 C C . TYR A 1 185 ? -5.451 8.280 12.458 1.00 92.25 185 TYR A C 1
ATOM 1447 O O . TYR A 1 185 ? -6.106 9.270 12.792 1.00 92.25 185 TYR A O 1
ATOM 1455 N N . VAL A 1 186 ? -5.532 7.113 13.090 1.00 92.44 186 VAL A N 1
ATOM 1456 C CA . VAL A 1 186 ? -6.092 6.887 14.431 1.00 92.44 186 VAL A CA 1
ATOM 1457 C C . VAL A 1 186 ? -5.086 6.107 15.270 1.00 92.44 186 VAL A C 1
ATOM 1459 O O . VAL A 1 186 ? -4.134 5.552 14.731 1.00 92.44 186 VAL A O 1
ATOM 1462 N N . TYR A 1 187 ? -5.304 6.026 16.576 1.00 92.12 187 TYR A N 1
ATOM 1463 C CA . TYR A 1 187 ? -4.524 5.153 17.451 1.00 92.12 187 TYR A CA 1
ATOM 1464 C C . TYR A 1 187 ? -5.340 3.916 17.829 1.00 92.12 187 TYR A C 1
ATOM 1466 O O . TYR A 1 187 ? -6.430 4.079 18.378 1.00 92.12 187 TYR A O 1
ATOM 1474 N N . PRO A 1 188 ? -4.858 2.693 17.562 1.00 91.56 188 PRO A N 1
ATOM 1475 C CA . PRO A 1 188 ? -5.425 1.483 18.148 1.00 91.56 188 PRO A CA 1
ATOM 1476 C C . PRO A 1 188 ? -5.272 1.509 19.673 1.00 91.56 188 PRO A C 1
ATOM 1478 O O . PRO A 1 188 ? -4.214 1.883 20.180 1.00 91.56 188 PRO A O 1
ATOM 1481 N N . GLY A 1 189 ? -6.299 1.090 20.412 1.00 89.38 189 GLY A N 1
ATOM 1482 C CA . GLY A 1 189 ? -6.267 1.062 21.879 1.00 89.38 189 GLY A CA 1
ATOM 1483 C C . GLY A 1 189 ? -5.151 0.184 22.445 1.00 89.38 189 GLY A C 1
ATOM 1484 O O . GLY A 1 189 ? -4.497 0.566 23.409 1.00 89.38 189 GLY A O 1
ATOM 1485 N N . GLU A 1 190 ? -4.858 -0.939 21.786 1.00 88.44 190 GLU A N 1
ATOM 1486 C CA . GLU A 1 190 ? -3.733 -1.832 22.109 1.00 88.44 190 GLU A CA 1
ATOM 1487 C C . GLU A 1 190 ? -2.352 -1.159 21.992 1.00 88.44 190 GLU A C 1
ATOM 1489 O O . GLU A 1 190 ? -1.388 -1.612 22.604 1.00 88.44 190 GLU A O 1
ATOM 1494 N N . GLY A 1 191 ? -2.260 -0.062 21.233 1.00 86.62 191 GLY A N 1
ATOM 1495 C CA . GLY A 1 191 ? -1.043 0.723 21.040 1.00 86.62 191 GLY A CA 1
ATOM 1496 C C . GLY A 1 191 ? -0.892 1.909 21.998 1.00 86.62 191 GLY A C 1
ATOM 1497 O O . GLY A 1 191 ? 0.107 2.626 21.902 1.00 86.62 191 GLY A O 1
ATOM 1498 N N . LEU A 1 192 ? -1.856 2.145 22.898 1.00 91.75 192 LEU A N 1
ATOM 1499 C CA . LEU A 1 192 ? -1.865 3.283 23.821 1.00 91.75 192 LEU A CA 1
ATOM 1500 C C . LEU A 1 192 ? -1.659 2.861 25.282 1.00 91.75 192 LEU A C 1
ATOM 1502 O O . LEU A 1 192 ? -2.108 1.808 25.730 1.00 91.75 192 LEU A O 1
ATOM 1506 N N . CYS A 1 193 ? -1.017 3.729 26.068 1.00 93.06 193 CYS A N 1
ATOM 1507 C CA . CYS A 1 193 ? -0.958 3.571 27.519 1.00 93.06 193 CYS A CA 1
ATOM 1508 C C . CYS A 1 193 ? -2.285 3.984 28.184 1.00 93.06 193 CYS A C 1
ATOM 1510 O O . CYS A 1 193 ? -3.087 4.724 27.612 1.00 93.06 193 CYS A O 1
ATOM 1512 N N . ARG A 1 194 ? -2.490 3.551 29.437 1.00 91.06 194 ARG A N 1
ATOM 1513 C CA . ARG A 1 194 ? -3.718 3.833 30.207 1.00 91.06 194 ARG A CA 1
ATOM 1514 C C . ARG A 1 194 ? -4.030 5.326 30.308 1.00 91.06 194 ARG A C 1
ATOM 1516 O O . ARG A 1 194 ? -5.165 5.714 30.077 1.00 91.06 194 ARG A O 1
ATOM 1523 N N . GLU A 1 195 ? -3.021 6.155 30.568 1.00 90.56 195 GLU A N 1
ATOM 1524 C CA . GLU A 1 195 ? -3.191 7.610 30.672 1.00 90.56 195 GLU A CA 1
ATOM 1525 C C . GLU A 1 195 ? -3.681 8.228 29.354 1.00 90.56 195 GLU A C 1
ATOM 1527 O O . GLU A 1 195 ? -4.601 9.042 29.355 1.00 90.56 195 GLU A O 1
ATOM 1532 N N . CYS A 1 196 ? -3.119 7.804 28.214 1.00 90.38 196 CYS A N 1
ATOM 1533 C CA . CYS A 1 196 ? -3.556 8.279 26.898 1.00 90.38 196 CYS A CA 1
ATOM 1534 C C . CYS A 1 196 ? -4.999 7.855 26.596 1.00 90.38 196 CYS A C 1
ATOM 1536 O O . CYS A 1 196 ? -5.768 8.649 26.060 1.00 90.38 196 CYS A O 1
ATOM 1538 N N . ILE A 1 197 ? -5.382 6.629 26.968 1.00 89.62 197 ILE A N 1
ATOM 1539 C CA . ILE A 1 197 ? -6.757 6.131 26.817 1.00 89.62 197 ILE A CA 1
ATOM 1540 C C . ILE A 1 197 ? -7.721 6.935 27.697 1.00 89.62 197 ILE A C 1
ATOM 1542 O O . ILE A 1 197 ? -8.774 7.366 27.227 1.00 89.62 197 ILE A O 1
ATOM 1546 N N . ASP A 1 198 ? -7.358 7.171 28.959 1.00 86.38 198 ASP A N 1
ATOM 1547 C CA . ASP A 1 198 ? -8.187 7.902 29.916 1.00 86.38 198 ASP A CA 1
ATOM 1548 C C . ASP A 1 198 ? -8.446 9.346 29.469 1.00 86.38 198 ASP A C 1
ATOM 1550 O O . ASP A 1 198 ? -9.586 9.810 29.541 1.00 86.38 198 ASP A O 1
ATOM 1554 N N . ASN A 1 199 ? -7.435 10.011 28.904 1.00 82.88 199 ASN A N 1
ATOM 1555 C CA . ASN A 1 199 ? -7.547 11.360 28.336 1.00 82.88 199 ASN A CA 1
ATOM 1556 C C . ASN A 1 199 ? -8.379 11.419 27.037 1.00 82.88 199 ASN A C 1
ATOM 1558 O O . ASN A 1 199 ? -8.755 12.500 26.577 1.00 82.88 199 ASN A O 1
ATOM 1562 N N . ALA A 1 200 ? -8.664 10.267 26.425 1.00 81.56 200 ALA A N 1
ATOM 1563 C CA . ALA A 1 200 ? -9.246 10.155 25.091 1.00 81.56 200 ALA A CA 1
ATOM 1564 C C . ALA A 1 200 ? -10.632 9.497 25.055 1.00 81.56 200 ALA A C 1
ATOM 1566 O O . ALA A 1 200 ? -11.169 9.293 23.964 1.00 81.56 200 ALA A O 1
ATOM 1567 N N . LYS A 1 201 ? -11.228 9.174 26.213 1.00 74.31 201 LYS A N 1
ATOM 1568 C CA . LYS A 1 201 ? -12.469 8.378 26.312 1.00 74.31 201 LYS A CA 1
ATOM 1569 C C . LYS A 1 201 ? -13.615 8.889 25.437 1.00 74.31 201 LYS A C 1
ATOM 1571 O O . LYS A 1 201 ? -14.299 8.093 24.804 1.00 74.31 201 LYS A O 1
ATOM 1576 N N . GLU A 1 202 ? -13.792 10.204 25.341 1.00 77.62 202 GLU A N 1
ATOM 1577 C CA . GLU A 1 202 ? -14.868 10.823 24.549 1.00 77.62 202 GLU A CA 1
ATOM 1578 C C . GLU A 1 202 ? -14.654 10.731 23.026 1.00 77.62 202 GLU A C 1
ATOM 1580 O O . GLU A 1 202 ? -15.566 10.997 22.247 1.00 77.62 202 GLU A O 1
ATOM 1585 N N . ARG A 1 203 ? -13.451 10.346 22.579 1.00 81.38 203 ARG A N 1
ATOM 1586 C CA . ARG A 1 203 ? -13.046 10.245 21.163 1.00 81.38 203 ARG A CA 1
ATOM 1587 C C . ARG A 1 203 ? -12.754 8.807 20.735 1.00 81.38 203 ARG A C 1
ATOM 1589 O O . ARG A 1 203 ? -12.056 8.581 19.738 1.00 81.38 203 ARG A O 1
ATOM 1596 N N . ARG A 1 204 ? -13.293 7.852 21.494 1.00 86.00 204 ARG A N 1
ATOM 1597 C CA . ARG A 1 204 ? -13.224 6.419 21.225 1.00 86.00 204 ARG A CA 1
ATOM 1598 C C . ARG A 1 204 ? -14.140 6.035 20.063 1.00 86.00 204 ARG A C 1
ATOM 1600 O O . ARG A 1 204 ? -15.266 6.511 19.949 1.00 86.00 204 ARG A O 1
ATOM 1607 N N . ILE A 1 205 ? -13.647 5.144 19.217 1.00 87.31 205 ILE A N 1
ATOM 1608 C CA . ILE A 1 205 ? -14.378 4.461 18.157 1.00 87.31 205 ILE A CA 1
ATOM 1609 C C . ILE A 1 205 ? -14.324 2.976 18.484 1.00 87.31 205 ILE A C 1
ATOM 1611 O O . ILE A 1 205 ? -13.240 2.419 18.643 1.00 87.31 205 ILE A O 1
ATOM 1615 N N . GLU A 1 206 ? -15.479 2.337 18.556 1.00 87.69 206 GLU A N 1
ATOM 1616 C CA . GLU A 1 206 ? -15.573 0.885 18.646 1.00 87.69 206 GLU A CA 1
ATOM 1617 C C . GLU A 1 206 ? -15.902 0.335 17.263 1.00 87.69 206 GLU A C 1
ATOM 1619 O O . GLU A 1 206 ? -16.819 0.809 16.592 1.00 87.69 206 GLU A O 1
ATOM 1624 N N . THR A 1 207 ? -15.141 -0.665 16.841 1.00 86.19 207 THR A N 1
ATOM 1625 C CA . THR A 1 207 ? -15.404 -1.430 15.621 1.00 86.19 207 THR A CA 1
ATOM 1626 C C . THR A 1 207 ? -15.619 -2.887 15.988 1.00 86.19 207 THR A C 1
ATOM 1628 O O . THR A 1 207 ? -15.061 -3.371 16.976 1.00 86.19 207 THR A O 1
ATOM 1631 N N . ARG A 1 208 ? -16.428 -3.581 15.196 1.00 85.12 208 ARG A N 1
ATOM 1632 C CA . ARG A 1 208 ? -16.707 -5.005 15.336 1.00 85.12 208 ARG A CA 1
ATOM 1633 C C . ARG A 1 208 ? -16.278 -5.713 14.069 1.00 85.12 208 ARG A C 1
ATOM 1635 O O . ARG A 1 208 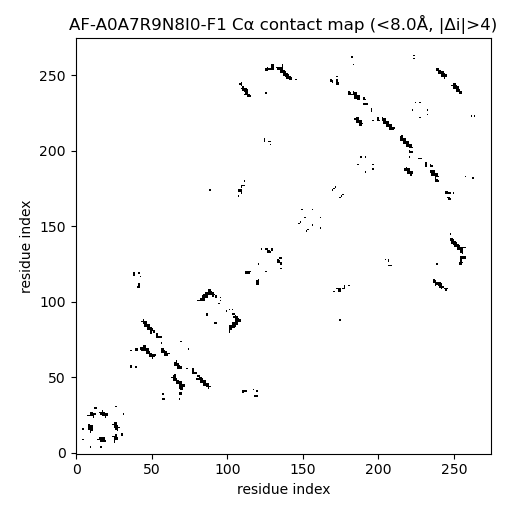? -16.667 -5.317 12.969 1.00 85.12 208 ARG A O 1
ATOM 1642 N N . VAL A 1 209 ? -15.470 -6.743 14.243 1.00 79.31 209 VAL A N 1
ATOM 1643 C CA . VAL A 1 209 ? -15.031 -7.618 13.164 1.00 79.31 209 VAL A CA 1
ATOM 1644 C C . VAL A 1 209 ? -15.663 -8.973 13.414 1.00 79.31 209 VAL A C 1
ATOM 1646 O O . VAL A 1 209 ? -15.389 -9.602 14.434 1.00 79.31 209 VAL A O 1
ATOM 1649 N N . GLU A 1 210 ? -16.530 -9.397 12.502 1.00 70.19 210 GLU A N 1
ATOM 1650 C CA . GLU A 1 210 ? -17.054 -10.759 12.516 1.00 70.19 210 GLU A CA 1
ATOM 1651 C C . GLU A 1 210 ? -15.888 -11.711 12.222 1.00 70.19 210 GLU A C 1
ATOM 1653 O O . GLU A 1 210 ? -15.194 -11.564 11.213 1.00 70.19 210 GLU A O 1
ATOM 1658 N N . SER A 1 211 ? -15.637 -12.655 13.127 1.00 66.25 211 SER A N 1
ATOM 1659 C CA . SER A 1 211 ? -14.618 -13.691 12.953 1.00 66.25 211 SER A CA 1
ATOM 1660 C C . SER A 1 211 ? -15.191 -15.065 13.298 1.00 66.25 211 SER A C 1
ATOM 1662 O O . SER A 1 211 ? -16.182 -15.163 14.025 1.00 66.25 211 SER A O 1
ATOM 1664 N N . GLU A 1 212 ? -14.564 -16.133 12.797 1.00 57.81 212 GLU A N 1
ATOM 1665 C CA . GLU A 1 212 ? -14.979 -17.519 13.071 1.00 57.81 212 GLU A CA 1
ATOM 1666 C C . GLU A 1 212 ? -14.940 -17.870 14.575 1.00 57.81 212 GLU A C 1
ATOM 1668 O O . GLU A 1 212 ? -15.671 -18.751 15.024 1.00 57.81 212 GLU A O 1
ATOM 1673 N N . GLU A 1 213 ? -14.137 -17.148 15.368 1.00 61.91 213 GLU A N 1
ATOM 1674 C CA . GLU A 1 213 ? -13.985 -17.321 16.822 1.00 61.91 213 GLU A CA 1
ATOM 1675 C C . GLU A 1 213 ? -14.907 -16.396 17.649 1.00 61.91 213 GLU A C 1
ATOM 1677 O O . GLU A 1 213 ? -14.860 -16.403 18.881 1.00 61.91 213 GLU A O 1
ATOM 1682 N N . GLY A 1 214 ? -15.778 -15.626 16.984 1.00 64.81 214 GLY A N 1
ATOM 1683 C CA . GLY A 1 214 ? -16.694 -14.654 17.587 1.00 64.81 214 GLY A CA 1
ATOM 1684 C C . GLY A 1 214 ? -16.366 -13.201 17.228 1.00 64.81 214 GLY A C 1
ATOM 1685 O O . GLY A 1 214 ? -15.328 -12.903 16.637 1.00 64.81 214 GLY A O 1
ATOM 1686 N N . ASP A 1 215 ? -17.269 -12.279 17.571 1.00 74.50 215 ASP A N 1
ATOM 1687 C CA . ASP A 1 215 ? -17.101 -10.851 17.278 1.00 74.50 215 ASP A CA 1
ATOM 1688 C C . ASP A 1 215 ? -15.877 -10.284 18.010 1.00 74.50 215 ASP A C 1
ATOM 1690 O O . ASP A 1 215 ? -15.873 -10.126 19.236 1.00 74.50 215 ASP A O 1
ATOM 1694 N N . LEU A 1 216 ? -14.846 -9.916 17.250 1.00 80.19 216 LEU A N 1
ATOM 1695 C CA . LEU A 1 216 ? -13.691 -9.208 17.779 1.00 80.19 216 LEU A CA 1
ATOM 1696 C C . LEU A 1 216 ? -14.014 -7.713 17.841 1.00 80.19 216 LEU A C 1
ATOM 1698 O O . LEU A 1 216 ? -14.157 -7.044 16.814 1.00 80.19 216 LEU A O 1
ATOM 1702 N N . VAL A 1 217 ? -14.109 -7.173 19.055 1.00 85.31 217 VAL A N 1
ATOM 1703 C CA . VAL A 1 217 ? -14.274 -5.731 19.271 1.00 85.31 217 VAL A CA 1
ATOM 1704 C C . VAL A 1 217 ? -12.901 -5.073 19.334 1.00 85.31 217 VAL A C 1
ATOM 1706 O O . VAL A 1 217 ? -12.074 -5.433 20.172 1.00 85.31 217 VAL A O 1
ATOM 1709 N N . ARG A 1 218 ? -12.663 -4.086 18.467 1.00 89.00 218 ARG A N 1
ATOM 1710 C CA . ARG A 1 218 ? -11.448 -3.261 18.489 1.00 89.00 218 ARG A CA 1
ATOM 1711 C C . ARG A 1 218 ? -11.788 -1.816 18.799 1.00 89.00 218 ARG A C 1
ATOM 1713 O O . ARG A 1 218 ? -12.709 -1.248 18.209 1.00 89.00 218 ARG A O 1
ATOM 1720 N N . GLU A 1 219 ? -11.004 -1.226 19.691 1.00 91.19 219 GLU A N 1
ATOM 1721 C CA . GLU A 1 219 ? -11.107 0.181 20.060 1.00 91.19 219 GLU A CA 1
ATOM 1722 C C . GLU A 1 219 ? -10.035 1.008 19.347 1.00 91.19 219 GLU A C 1
ATOM 1724 O O . GLU A 1 219 ? -8.862 0.631 19.299 1.00 91.19 219 GLU A O 1
ATOM 1729 N N . TYR A 1 220 ? -10.436 2.169 18.840 1.00 91.75 220 TYR A N 1
ATOM 1730 C CA . TYR A 1 220 ? -9.551 3.165 18.247 1.00 91.75 220 TYR A CA 1
ATOM 1731 C C . TYR A 1 220 ? -9.823 4.543 18.839 1.00 91.75 220 TYR A C 1
ATOM 1733 O O . TYR A 1 220 ? -10.931 4.838 19.280 1.00 91.75 220 TYR A O 1
ATOM 1741 N N . PHE A 1 221 ? -8.829 5.421 18.800 1.00 90.75 221 PHE A N 1
ATOM 1742 C CA . PHE A 1 221 ? -8.896 6.755 19.383 1.00 90.75 221 PHE A CA 1
ATOM 1743 C C . PHE A 1 221 ? -8.476 7.806 18.356 1.00 90.75 221 PHE A C 1
ATOM 1745 O O . PHE A 1 221 ? -7.437 7.687 17.700 1.00 90.75 221 PHE A O 1
ATOM 1752 N N . ARG A 1 222 ? -9.288 8.862 18.211 1.00 88.62 222 ARG A N 1
ATOM 1753 C CA . ARG A 1 222 ? -8.952 10.023 17.370 1.00 88.62 222 ARG A CA 1
ATOM 1754 C C . ARG A 1 222 ? -8.182 11.055 18.186 1.00 88.62 222 ARG A C 1
ATOM 1756 O O . ARG A 1 222 ? -8.787 11.943 18.787 1.00 88.62 222 ARG A O 1
ATOM 1763 N N . LEU A 1 223 ? -6.861 10.933 18.180 1.00 86.06 223 LEU A N 1
ATOM 1764 C CA . LEU A 1 223 ? -5.948 11.832 18.882 1.00 86.06 223 LEU A CA 1
ATOM 1765 C C . LEU A 1 223 ? -4.956 12.453 17.907 1.00 86.06 223 LEU A C 1
ATOM 1767 O O . LEU A 1 223 ? -4.610 11.849 16.891 1.00 86.06 223 LEU A O 1
ATOM 1771 N N . THR A 1 224 ? -4.490 13.651 18.230 1.00 83.81 224 THR A N 1
ATOM 1772 C CA . THR A 1 224 ? -3.337 14.259 17.564 1.00 83.81 224 THR A CA 1
ATOM 1773 C C . THR A 1 224 ? -2.036 13.786 18.217 1.00 83.81 224 THR A C 1
ATOM 1775 O O . THR A 1 224 ? -2.041 13.225 19.313 1.00 83.81 224 THR A O 1
ATOM 1778 N N . ARG A 1 225 ? -0.897 13.984 17.543 1.00 82.44 225 ARG A N 1
ATOM 1779 C CA . ARG A 1 225 ? 0.428 13.621 18.083 1.00 82.44 225 ARG A CA 1
ATOM 1780 C C . ARG A 1 225 ? 0.754 14.309 19.408 1.00 82.44 225 ARG A C 1
ATOM 1782 O O . ARG A 1 225 ? 1.414 13.696 20.233 1.00 82.44 225 ARG A O 1
ATOM 1789 N N . ASP A 1 226 ? 0.281 15.535 19.609 1.00 84.81 226 ASP A N 1
ATOM 1790 C CA . ASP A 1 226 ? 0.571 16.313 20.820 1.00 84.81 226 ASP A CA 1
ATOM 1791 C C . ASP A 1 226 ? -0.255 15.842 22.034 1.00 84.81 226 ASP A C 1
ATOM 1793 O O . ASP A 1 226 ? 0.009 16.236 23.166 1.00 84.81 226 ASP A O 1
ATOM 1797 N N . GLU A 1 227 ? -1.256 14.985 21.807 1.00 85.38 227 GLU A N 1
ATOM 1798 C CA . GLU A 1 227 ? -2.157 14.454 22.836 1.00 85.38 227 GLU A CA 1
ATOM 1799 C C . GLU A 1 227 ? -1.767 13.052 23.323 1.00 85.38 227 GLU A C 1
ATOM 1801 O O . GLU A 1 227 ? -2.427 12.496 24.201 1.00 85.38 227 GLU A O 1
ATOM 1806 N N . VAL A 1 228 ? -0.710 12.467 22.758 1.00 90.19 228 VAL A N 1
ATOM 1807 C CA . VAL A 1 228 ? -0.185 11.153 23.142 1.00 90.19 228 VAL A CA 1
ATOM 1808 C C . VAL A 1 228 ? 1.256 11.284 23.614 1.00 90.19 228 VAL A C 1
ATOM 1810 O O . VAL A 1 228 ? 2.007 12.136 23.147 1.00 90.19 228 VAL A O 1
ATOM 1813 N N . CYS A 1 229 ? 1.670 10.428 24.547 1.00 92.25 229 CYS A N 1
ATOM 1814 C CA . CYS A 1 229 ? 3.058 10.429 24.996 1.00 92.25 229 CYS A CA 1
ATOM 1815 C C . CYS A 1 229 ? 4.010 9.954 23.882 1.00 92.25 229 CYS A C 1
ATOM 1817 O O . CYS A 1 229 ? 3.608 9.248 22.952 1.00 92.25 229 CYS A O 1
ATOM 1819 N N . GLU A 1 230 ? 5.298 10.282 24.009 1.00 91.44 230 GLU A N 1
ATOM 1820 C CA . GLU A 1 230 ? 6.330 9.963 23.007 1.00 91.44 230 GLU A CA 1
ATOM 1821 C C . GLU A 1 230 ? 6.411 8.465 22.669 1.00 91.44 230 GLU A C 1
ATOM 1823 O O . GLU A 1 230 ? 6.676 8.102 21.526 1.00 91.44 230 GLU A O 1
ATOM 1828 N N . ASN A 1 231 ? 6.112 7.593 23.636 1.00 93.00 231 ASN A N 1
ATOM 1829 C CA . ASN A 1 231 ? 6.113 6.141 23.442 1.00 93.00 231 ASN A CA 1
ATOM 1830 C C . ASN A 1 231 ? 4.894 5.631 22.656 1.00 93.00 231 ASN A C 1
ATOM 1832 O O . ASN A 1 231 ? 4.970 4.575 22.035 1.00 93.00 231 ASN A O 1
ATOM 1836 N N . CYS A 1 232 ? 3.769 6.351 22.697 1.00 92.75 232 CYS A N 1
ATOM 1837 C CA . CYS A 1 232 ? 2.531 5.972 22.011 1.00 92.75 232 CYS A CA 1
ATOM 1838 C C . CYS A 1 232 ? 2.415 6.610 20.620 1.00 92.75 232 CYS A C 1
ATOM 1840 O O . CYS A 1 232 ? 1.769 6.043 19.743 1.00 92.75 232 CYS A O 1
ATOM 1842 N N . ALA A 1 233 ? 3.059 7.760 20.394 1.00 89.88 233 ALA A N 1
ATOM 1843 C CA . ALA A 1 233 ? 3.022 8.490 19.124 1.00 89.88 233 ALA A CA 1
ATOM 1844 C C . ALA A 1 233 ? 3.380 7.654 17.870 1.00 89.88 233 ALA A C 1
ATOM 1846 O O . ALA A 1 233 ? 2.773 7.884 16.819 1.00 89.88 233 ALA A O 1
ATOM 1847 N N . PRO A 1 234 ? 4.309 6.675 17.925 1.00 91.56 234 PRO A N 1
ATOM 1848 C CA . PRO A 1 234 ? 4.592 5.808 16.782 1.00 91.56 234 PRO A CA 1
ATOM 1849 C C . PRO A 1 234 ? 3.469 4.814 16.454 1.00 91.56 234 PRO A C 1
ATOM 1851 O O . PRO A 1 234 ? 3.367 4.386 15.306 1.00 91.56 234 PRO A O 1
ATOM 1854 N N . ASN A 1 235 ? 2.612 4.467 17.421 1.00 91.38 235 ASN A N 1
ATOM 1855 C CA . ASN A 1 235 ? 1.600 3.407 17.312 1.00 91.38 235 ASN A CA 1
ATOM 1856 C C . ASN A 1 235 ? 0.318 3.900 16.627 1.00 91.38 235 ASN A C 1
ATOM 1858 O O . ASN A 1 235 ? -0.794 3.706 17.117 1.00 91.38 235 ASN A O 1
ATOM 1862 N N . ARG A 1 236 ? 0.477 4.581 15.495 1.00 91.38 236 ARG A N 1
ATOM 1863 C CA . ARG A 1 236 ? -0.624 5.122 14.699 1.00 91.38 236 ARG A CA 1
ATOM 1864 C C . ARG A 1 236 ? -0.994 4.169 13.565 1.00 91.38 236 ARG A C 1
ATOM 1866 O O . ARG A 1 236 ? -0.130 3.621 12.887 1.00 91.38 236 ARG A O 1
ATOM 1873 N N . LEU A 1 237 ? -2.290 4.038 13.326 1.00 92.75 237 LEU A N 1
ATOM 1874 C CA . LEU A 1 237 ? -2.866 3.365 12.173 1.00 92.75 237 LEU A CA 1
ATOM 1875 C C . LEU A 1 237 ? -3.223 4.411 11.119 1.00 92.75 237 LEU A C 1
ATOM 1877 O O . LEU A 1 237 ? -4.174 5.177 11.292 1.00 92.75 237 LEU A O 1
ATOM 1881 N N . THR A 1 238 ? -2.472 4.428 10.023 1.00 93.69 238 THR A N 1
ATOM 1882 C CA . THR A 1 238 ? -2.781 5.238 8.841 1.00 93.69 238 THR A CA 1
ATOM 1883 C C . THR A 1 238 ? -4.077 4.750 8.191 1.00 93.69 238 THR A C 1
ATOM 1885 O O . THR A 1 238 ? -4.256 3.553 8.004 1.00 93.69 238 THR A O 1
ATOM 1888 N N . LEU A 1 239 ? -4.991 5.663 7.864 1.00 94.56 239 LEU A N 1
ATOM 1889 C CA . LEU A 1 239 ? -6.335 5.341 7.371 1.00 94.56 239 LEU A CA 1
ATOM 1890 C C . LEU A 1 239 ? -6.447 5.221 5.845 1.00 94.56 239 LEU A C 1
ATOM 1892 O O . LEU A 1 239 ? -7.194 4.353 5.393 1.00 94.56 239 LEU A O 1
ATOM 1896 N N . PRO A 1 240 ? -5.799 6.079 5.029 1.00 95.38 240 PRO A N 1
ATOM 1897 C CA . PRO A 1 240 ? -5.930 5.982 3.584 1.00 95.38 240 PRO A CA 1
ATOM 1898 C C . PRO A 1 240 ? -5.462 4.629 3.051 1.00 95.38 240 PRO A C 1
ATOM 1900 O O . PRO A 1 240 ? -4.406 4.120 3.421 1.00 95.38 240 PRO A O 1
ATOM 1903 N N . TYR A 1 241 ? -6.257 4.082 2.141 1.00 95.88 241 TYR A N 1
ATOM 1904 C CA . TYR A 1 241 ? -5.950 2.921 1.329 1.00 95.88 241 TYR A CA 1
ATOM 1905 C C . TYR A 1 241 ? -5.689 3.412 -0.093 1.00 95.88 241 TYR A C 1
ATOM 1907 O O . TYR A 1 241 ? -6.623 3.743 -0.830 1.00 95.88 241 TYR A O 1
ATOM 1915 N N . VAL A 1 242 ? -4.422 3.464 -0.495 1.00 95.50 242 VAL A N 1
ATOM 1916 C CA . VAL A 1 242 ? -4.041 3.783 -1.871 1.00 95.50 242 VAL A CA 1
ATOM 1917 C C . VAL A 1 242 ? -4.283 2.551 -2.736 1.00 95.50 242 VAL A C 1
ATOM 1919 O O . VAL A 1 242 ? -3.589 1.546 -2.620 1.00 95.50 242 VAL A O 1
ATOM 1922 N N . VAL A 1 243 ? -5.294 2.626 -3.601 1.00 93.81 243 VAL A N 1
ATOM 1923 C CA . VAL A 1 243 ? -5.599 1.567 -4.573 1.00 93.81 243 VAL A CA 1
ATOM 1924 C C . VAL A 1 243 ? -4.673 1.691 -5.779 1.00 93.81 243 VAL A C 1
ATOM 1926 O O . VAL A 1 243 ? -4.185 0.691 -6.300 1.00 93.81 243 VAL A O 1
ATOM 1929 N N . TYR A 1 244 ? -4.436 2.925 -6.221 1.00 93.88 244 TYR A N 1
ATOM 1930 C CA . TYR A 1 244 ? -3.550 3.243 -7.331 1.00 93.88 244 TYR A CA 1
ATOM 1931 C C . TYR A 1 244 ? -3.036 4.675 -7.201 1.00 93.88 244 TYR A C 1
ATOM 1933 O O . TYR A 1 244 ? -3.808 5.576 -6.874 1.00 93.88 244 TYR A O 1
ATOM 1941 N N . ALA A 1 245 ? -1.760 4.889 -7.508 1.00 92.56 245 ALA A N 1
ATOM 1942 C CA . ALA A 1 245 ? -1.240 6.205 -7.847 1.00 92.56 245 ALA A CA 1
ATOM 1943 C C . ALA A 1 245 ? -0.047 6.057 -8.791 1.00 92.56 245 ALA A C 1
ATOM 1945 O O . ALA A 1 245 ? 0.877 5.282 -8.525 1.00 92.56 245 ALA A O 1
ATOM 1946 N N . GLY A 1 246 ? -0.068 6.793 -9.893 1.00 87.62 246 GLY A N 1
ATOM 1947 C CA . GLY A 1 246 ? 0.998 6.753 -10.880 1.00 87.62 246 GLY A CA 1
ATOM 1948 C C . GLY A 1 246 ? 0.661 7.600 -12.094 1.00 87.62 246 GLY A C 1
ATOM 1949 O O . GLY A 1 246 ? -0.501 7.726 -12.463 1.00 87.62 246 GLY A O 1
ATOM 1950 N N . GLY A 1 247 ? 1.692 8.179 -12.710 1.00 85.62 247 GLY A N 1
ATOM 1951 C CA . GLY A 1 247 ? 1.492 9.153 -13.779 1.00 85.62 247 GLY A CA 1
ATOM 1952 C C . GLY A 1 247 ? 0.797 10.398 -13.236 1.00 85.62 247 GLY A C 1
ATOM 1953 O O . GLY A 1 247 ? 1.420 11.174 -12.517 1.00 85.62 247 GLY A O 1
ATOM 1954 N N . ASP A 1 248 ? -0.468 10.561 -13.592 1.00 87.25 248 ASP A N 1
ATOM 1955 C CA . ASP A 1 248 ? -1.371 11.652 -13.226 1.00 87.25 248 ASP A CA 1
ATOM 1956 C C . ASP A 1 248 ? -2.618 11.209 -12.454 1.00 87.25 248 ASP A C 1
ATOM 1958 O O . ASP A 1 248 ? -3.207 12.011 -11.731 1.00 87.25 248 ASP A O 1
ATOM 1962 N N . ASP A 1 249 ? -2.971 9.930 -12.536 1.00 90.88 249 ASP A N 1
ATOM 1963 C CA . ASP A 1 249 ? -4.157 9.365 -11.908 1.00 90.88 249 ASP A CA 1
ATOM 1964 C C . ASP A 1 249 ? -3.880 8.883 -10.474 1.00 90.88 249 ASP A C 1
ATOM 1966 O O . ASP A 1 249 ? -2.840 8.299 -10.143 1.00 90.88 249 ASP A O 1
ATOM 1970 N N . THR A 1 250 ? -4.866 9.064 -9.598 1.00 93.12 250 THR A N 1
ATOM 1971 C CA . THR A 1 250 ? -4.860 8.525 -8.232 1.00 93.12 250 THR A CA 1
ATOM 1972 C C . THR A 1 250 ? -6.243 8.031 -7.824 1.00 93.12 250 THR A C 1
ATOM 1974 O O . THR A 1 250 ? -7.254 8.678 -8.098 1.00 93.12 250 THR A O 1
ATOM 1977 N N . LEU A 1 251 ? -6.285 6.894 -7.124 1.00 95.31 251 LEU A N 1
ATOM 1978 C CA . LEU A 1 251 ? -7.480 6.309 -6.523 1.00 95.31 251 LEU A CA 1
ATOM 1979 C C . LEU A 1 251 ? -7.196 5.902 -5.073 1.00 95.31 251 LEU A C 1
ATOM 1981 O O . LEU A 1 251 ? -6.383 5.013 -4.809 1.00 95.31 251 LEU A O 1
ATOM 1985 N N . ILE A 1 252 ? -7.898 6.537 -4.136 1.00 95.19 252 ILE A N 1
ATOM 1986 C CA . ILE A 1 252 ? -7.741 6.322 -2.694 1.00 95.19 252 ILE A CA 1
ATOM 1987 C C . ILE A 1 252 ? -9.105 6.039 -2.075 1.00 95.19 252 ILE A C 1
ATOM 1989 O O . ILE A 1 252 ? -10.074 6.751 -2.338 1.00 95.19 252 ILE A O 1
ATOM 1993 N N . ALA A 1 253 ? -9.174 5.025 -1.218 1.00 95.19 253 ALA A N 1
ATOM 1994 C CA . ALA A 1 253 ? -10.312 4.777 -0.343 1.00 95.19 253 ALA A CA 1
ATOM 1995 C C . ALA A 1 253 ? -9.948 5.142 1.102 1.00 95.19 253 ALA A C 1
ATOM 1997 O O . ALA A 1 253 ? -8.828 4.916 1.547 1.00 95.19 253 ALA A O 1
ATOM 1998 N N . ALA A 1 254 ? -10.883 5.718 1.847 1.00 94.12 254 ALA A N 1
ATOM 1999 C CA . ALA A 1 254 ? -10.696 6.071 3.252 1.00 94.12 254 ALA A CA 1
ATOM 2000 C C . ALA A 1 254 ? -12.050 6.070 3.982 1.00 94.12 254 ALA A C 1
ATOM 2002 O O . ALA A 1 254 ? -13.096 6.126 3.328 1.00 94.12 254 ALA A O 1
ATOM 2003 N N . PRO A 1 255 ? -12.078 6.051 5.324 1.00 92.31 255 PRO A N 1
ATOM 2004 C CA . PRO A 1 255 ? -13.319 6.254 6.064 1.00 92.31 255 PRO A CA 1
ATOM 2005 C C . PRO A 1 255 ? -13.952 7.611 5.716 1.00 92.31 255 PRO A C 1
ATOM 2007 O O . PRO A 1 255 ? -13.260 8.627 5.580 1.00 92.31 255 PRO A O 1
ATOM 2010 N N . LEU A 1 256 ? -15.277 7.660 5.572 1.00 85.56 256 LEU A N 1
ATOM 2011 C CA . LEU A 1 256 ? -15.974 8.908 5.274 1.00 85.56 256 LEU A CA 1
ATOM 2012 C C . LEU A 1 256 ? -15.801 9.901 6.437 1.00 85.56 256 LEU A C 1
ATOM 2014 O O . LEU A 1 256 ? -15.916 9.558 7.618 1.00 85.56 256 LEU A O 1
ATOM 2018 N N . GLY A 1 257 ? -15.506 11.157 6.100 1.00 73.69 257 GLY A N 1
ATOM 2019 C CA . GLY A 1 257 ? -15.190 12.189 7.091 1.00 73.69 257 GLY A CA 1
ATOM 2020 C C . GLY A 1 257 ? -13.724 12.207 7.538 1.00 73.69 257 GLY A C 1
ATOM 2021 O O . GLY A 1 257 ? -13.378 12.985 8.426 1.00 73.69 257 GLY A O 1
ATOM 2022 N N . CYS A 1 258 ? -12.845 11.423 6.900 1.00 61.72 258 CYS A N 1
ATOM 2023 C CA . CYS A 1 258 ? -11.391 11.618 6.969 1.00 61.72 258 CYS A CA 1
ATOM 2024 C C . CYS A 1 258 ? -10.890 12.832 6.169 1.00 61.72 258 CYS A C 1
ATOM 2026 O O . CYS A 1 258 ? -9.695 13.100 6.147 1.00 61.72 258 CYS A O 1
ATOM 2028 N N . SER A 1 259 ? -11.779 13.616 5.555 1.00 45.34 259 SER A N 1
ATOM 2029 C CA . SER A 1 259 ? -11.434 14.875 4.899 1.00 45.34 259 SER A CA 1
ATOM 2030 C C . SER A 1 259 ? -11.126 15.971 5.934 1.00 45.34 259 SER A C 1
ATOM 2032 O O . SER A 1 259 ? -12.021 16.660 6.419 1.00 45.34 259 SER A O 1
ATOM 2034 N N . GLY A 1 260 ? -9.850 16.110 6.295 1.00 41.03 260 GLY A N 1
ATOM 2035 C CA . GLY A 1 260 ? -9.214 17.359 6.745 1.00 41.03 260 GLY A CA 1
ATOM 2036 C C . GLY A 1 260 ? -9.610 17.982 8.094 1.00 41.03 260 GLY A C 1
ATOM 2037 O O . GLY A 1 260 ? -8.945 18.916 8.523 1.00 41.03 260 GLY A O 1
ATOM 2038 N N . GLN A 1 261 ? -10.626 17.503 8.816 1.00 34.47 261 GLN A N 1
ATOM 2039 C CA . GLN A 1 261 ? -11.079 18.141 10.073 1.00 34.47 261 GLN A CA 1
ATOM 2040 C C . GLN A 1 261 ? -10.533 17.492 11.359 1.00 34.47 261 GLN A C 1
ATOM 2042 O O . GLN A 1 261 ? -11.153 17.542 12.422 1.00 34.47 261 GLN A O 1
ATOM 2047 N N . ALA A 1 262 ? -9.365 16.863 11.263 1.00 33.56 262 ALA A N 1
ATOM 2048 C CA . ALA A 1 262 ? -8.481 16.614 12.402 1.00 33.56 262 ALA A CA 1
ATOM 2049 C C . ALA A 1 262 ? -7.029 17.009 12.075 1.00 33.56 262 ALA A C 1
ATOM 2051 O O . ALA A 1 262 ? -6.106 16.520 12.716 1.00 33.56 262 ALA A O 1
ATOM 2052 N N . CYS A 1 263 ? -6.821 17.877 11.076 1.00 35.69 263 CYS A N 1
ATOM 2053 C CA . CYS A 1 263 ? -5.534 18.526 10.869 1.00 35.69 263 CYS A CA 1
ATOM 2054 C C . CYS A 1 263 ? -5.410 19.677 11.878 1.00 35.69 263 CYS A C 1
ATOM 2056 O O . CYS A 1 263 ? -6.192 20.631 11.788 1.00 35.69 263 CYS A O 1
ATOM 2058 N N . PRO A 1 264 ? -4.410 19.674 12.779 1.00 31.25 264 PRO A N 1
ATOM 2059 C CA . PRO A 1 264 ? -3.827 20.933 13.213 1.00 31.25 264 PRO A CA 1
ATOM 2060 C C . PRO A 1 264 ? -3.476 21.711 11.944 1.00 31.25 264 PRO A C 1
ATOM 2062 O O . PRO A 1 264 ? -3.054 21.123 10.947 1.00 31.25 264 PRO A O 1
ATOM 2065 N N . SER A 1 265 ? -3.679 23.019 11.953 1.00 27.80 265 SER A N 1
ATOM 2066 C CA . SER A 1 265 ? -3.298 23.922 10.872 1.00 27.80 265 SER A CA 1
ATOM 2067 C C . SER A 1 265 ? -1.802 23.790 10.535 1.00 27.80 265 SER A C 1
ATOM 2069 O O . SER A 1 265 ? -0.970 24.546 11.029 1.00 27.80 265 SER A O 1
ATOM 2071 N N . HIS A 1 266 ? -1.438 22.832 9.684 1.00 36.31 266 HIS A N 1
ATOM 2072 C CA . HIS A 1 266 ? -0.105 22.677 9.109 1.00 36.31 266 HIS A CA 1
ATOM 2073 C C . HIS A 1 266 ? -0.092 23.199 7.671 1.00 36.31 266 HIS A C 1
ATOM 2075 O O . HIS A 1 266 ? 0.499 22.615 6.770 1.00 36.31 266 HIS A O 1
ATOM 2081 N N . THR A 1 267 ? -0.648 24.393 7.469 1.00 30.95 267 THR A N 1
ATOM 2082 C CA . THR A 1 267 ? -0.387 25.217 6.277 1.00 30.95 267 THR A CA 1
ATOM 2083 C C . THR A 1 267 ? 1.095 25.618 6.139 1.00 30.95 267 THR A C 1
ATOM 2085 O O . THR A 1 267 ? 1.472 26.216 5.139 1.00 30.95 267 THR A O 1
ATOM 2088 N N . GLY A 1 268 ? 1.965 25.264 7.097 1.00 29.14 268 GLY A N 1
ATOM 2089 C CA . GLY A 1 268 ? 3.389 25.615 7.105 1.00 29.14 268 GLY A CA 1
ATOM 2090 C C . GLY A 1 268 ? 4.388 24.547 6.628 1.00 29.14 268 GLY A C 1
ATOM 2091 O O . GLY A 1 268 ? 5.576 24.861 6.566 1.00 29.14 268 GLY A O 1
ATOM 2092 N N . ARG A 1 269 ? 3.984 23.299 6.318 1.00 33.41 269 ARG A N 1
ATOM 2093 C CA . ARG A 1 269 ? 4.951 22.242 5.917 1.00 33.41 269 ARG A CA 1
ATOM 2094 C C . ARG A 1 269 ? 5.128 22.066 4.410 1.00 33.41 269 ARG A C 1
ATOM 2096 O O . ARG A 1 269 ? 6.255 21.838 3.982 1.00 33.41 269 ARG A O 1
ATOM 2103 N N . LEU A 1 270 ? 4.090 22.280 3.602 1.00 28.47 270 LEU A N 1
ATOM 2104 C CA . LEU A 1 270 ? 4.213 22.202 2.137 1.00 28.47 270 LEU A CA 1
ATOM 2105 C C . LEU A 1 270 ? 5.071 23.333 1.533 1.00 28.47 270 LEU A C 1
ATOM 2107 O O . LEU A 1 270 ? 5.589 23.178 0.435 1.00 28.47 270 LEU A O 1
ATOM 2111 N N . GLN A 1 271 ? 5.316 24.425 2.269 1.00 27.20 271 GLN A N 1
ATOM 2112 C CA . GLN A 1 271 ? 6.243 25.489 1.853 1.00 27.20 271 GLN A CA 1
ATOM 2113 C C . GLN A 1 271 ? 7.728 25.195 2.135 1.00 27.20 271 GLN A C 1
ATOM 2115 O O . GLN A 1 271 ? 8.576 25.967 1.705 1.00 27.20 271 GLN A O 1
ATOM 2120 N N . LYS A 1 272 ? 8.077 24.112 2.847 1.00 28.97 272 LYS A N 1
ATOM 2121 C CA . LYS A 1 272 ? 9.480 23.808 3.208 1.00 28.97 272 LYS A CA 1
ATOM 2122 C C . LYS A 1 272 ? 10.134 22.703 2.377 1.00 28.97 272 LYS A C 1
ATOM 2124 O O . LYS A 1 272 ? 11.288 22.375 2.630 1.00 28.97 272 LYS A O 1
ATOM 2129 N N . VAL A 1 273 ? 9.416 22.122 1.416 1.00 28.56 273 VAL A N 1
ATOM 2130 C CA . VAL A 1 273 ? 9.872 20.932 0.671 1.00 28.56 273 VAL A CA 1
ATOM 2131 C C . VAL A 1 273 ? 10.140 21.220 -0.814 1.00 28.56 273 VAL A C 1
ATOM 2133 O O . VAL A 1 273 ? 10.569 20.347 -1.563 1.00 28.56 273 VAL A O 1
ATOM 2136 N N . LEU A 1 274 ? 9.983 22.471 -1.238 1.00 22.80 274 LEU A N 1
ATOM 2137 C CA . LEU A 1 274 ? 10.438 22.941 -2.542 1.00 22.80 274 LEU A CA 1
ATOM 2138 C C . LEU A 1 274 ? 11.494 24.031 -2.298 1.00 22.80 274 LEU A C 1
ATOM 2140 O O . LEU A 1 274 ? 11.144 25.036 -1.674 1.00 22.80 274 LEU A O 1
ATOM 2144 N N . PRO A 1 275 ? 12.770 23.823 -2.678 1.00 32.59 275 PRO A N 1
ATOM 2145 C CA . PRO A 1 275 ? 13.735 24.917 -2.749 1.00 32.59 275 PRO A CA 1
ATOM 2146 C C . PRO A 1 275 ? 13.325 25.959 -3.796 1.00 32.59 275 PRO A C 1
ATOM 2148 O O . PRO A 1 275 ? 12.648 25.582 -4.783 1.00 32.59 275 PRO A O 1
#

Foldseek 3Di:
DDPPDDPQQAQPPPRHGFPDDPNRGTHHPVVVLVVVVLLLQLVFQKKKKAQDDKPPFRWDDDDRIIIGGHDPVSVLPTDDDRMEIEGEQDQDDPCCVVCVVHHYGYAFAQFDAFADPSDGDDLQQQLLVADDGSDKDKDKFFDPPVVVCQPPVDPPDDPVVVVVVQVVQQCVFRHVVNVVLQLQWKAWPVLADPVLCVLFVVQKGWTWDQDPVGTDITIIGLDDLVSGDPSSSVRIGRFKGWPDTGDGITIIMGHHPSPDVSDDPPPPPVVPPDD

Solvent-accessible surface area (backbone atoms only — not comparable to full-atom values): 15945 Å² total; per-residue (Å²): 133,82,83,84,74,55,80,88,43,31,8,77,87,77,65,46,74,32,45,82,43,90,92,76,48,31,40,25,75,66,61,50,51,49,53,54,48,53,61,37,53,64,66,33,40,32,44,37,41,20,67,54,92,55,80,97,56,60,64,49,77,57,93,79,34,31,39,30,46,33,39,71,70,62,53,72,74,52,80,83,64,78,34,37,41,28,23,48,70,40,94,63,69,88,57,42,87,82,44,68,93,45,49,76,49,55,45,59,59,38,51,44,53,29,57,56,101,83,42,70,65,50,70,73,58,41,10,51,69,21,65,81,65,68,33,70,35,76,49,75,50,68,58,83,62,53,69,56,47,77,71,71,66,51,82,84,78,47,74,68,56,53,55,48,52,52,50,51,41,41,44,41,37,13,41,50,44,38,61,60,38,61,75,40,52,33,30,43,49,93,45,45,54,71,70,46,49,66,78,35,62,95,42,57,42,78,37,75,43,87,46,98,93,45,77,47,74,47,50,31,31,71,64,56,69,91,68,37,55,85,87,30,52,77,41,55,33,35,49,41,29,46,77,42,39,49,74,55,47,34,35,35,39,30,24,22,73,70,73,68,82,82,59,75,94,61,85,70,56,79,71,72,78,61,133

Nearest PDB structures (foldseek):
  4uw2-assembly2_B  TM=7.641E-01  e=1.874E-07  Thermococcus onnurineus NA1
  6hs7-assembly1_E  TM=3.786E-01  e=9.215E+00  Escherichia coli